Protein AF-A0A8T3T4M0-F1 (afdb_monomer)

Nearest PDB structures (foldseek):
  7asz-assembly1_B  TM=7.143E-01  e=6.005E-04  Zobellia galactanivorans
  7ocn-assembly1_B  TM=6.525E-01  e=9.189E-03  Acinetobacter baumannii ATCC 19606 = CIP 70.34 = JCM 6841
  7ocr-assembly1_B  TM=6.574E-01  e=1.433E-02  Acinetobacter baumannii ATCC 19606 = CIP 70.34 = JCM 6841
  7ocu-assembly1_B  TM=6.548E-01  e=5.095E-02  Acinetobacter baumannii ATCC 19606 = CIP 70.34 = JCM 6841
  7ocr-assembly1_A  TM=6.488E-01  e=5.429E-02  Acinetobacter baumannii ATCC 19606 = CIP 70.34 = JCM 6841

Sequence (185 aa):
MPETALPPIFVQLEGVVAERRPWRPGGRDGGWDLLPDLDDGLRRLAQVGEPLVLLVEPPETADQGWRGPEPLDDVRAALTHGGPELIFMGCPHTPDQTCDCRRPGAGLIEMALDRHHLSRGGWLICADQESVQAGRTAGLHTIRVGPLTQDHRAAVHRADYEARDLRDAANWILMQSLAPMGEPA

Foldseek 3Di:
DPPPAFAEEEEECDQAFWHWDDDDVPDPHTDTDGDPPVQLLQQLLVVRHPDYEYEEEDPLPDDPPQAWRPPCVVVCCVQVVPGDDYHYFTDSDHPVDDDLCDFLHQVSVVCCCVVVVGDQEEEYEEAADRSQNNCVVSNYQYEHEDDPVVYPCCPPDDGPYDAPHSNRVSVVSVVVSPPDPDDDD

Secondary structure (DSSP, 8-state):
----PPPPEEEESBTTTEEEPPP-TTSPSS-EEEPTTHHHHHHHHTTTSS-EEEEE---TT--TT--SSTTHHHHHHHHHSSS--EEEEE--S-TTS--SSSTT--HHHHHHHHHHTPPS--EEEESSHHHHHHHHHTT-EEEEES-GGG-TTTTT---SEEESSHHHHHHHHHHHHHS--PPP-

pLDDT: mean 82.07, std 15.09, range [30.17, 97.62]

Structure (mmCIF, N/CA/C/O backbo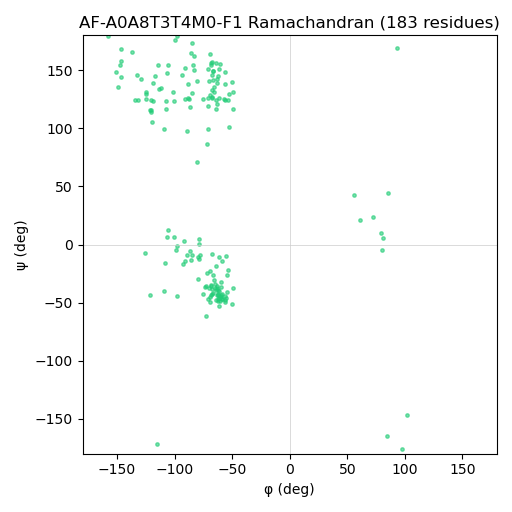ne):
data_AF-A0A8T3T4M0-F1
#
_entry.id   AF-A0A8T3T4M0-F1
#
loop_
_atom_site.group_PDB
_atom_site.id
_atom_site.type_symbol
_atom_site.label_atom_id
_atom_site.label_alt_id
_atom_site.label_comp_id
_atom_site.label_asym_id
_atom_site.label_entity_id
_atom_site.label_seq_id
_atom_site.pdbx_PDB_ins_code
_atom_site.Cartn_x
_atom_site.Cartn_y
_atom_site.Cartn_z
_atom_site.occupancy
_atom_site.B_iso_or_equiv
_atom_site.auth_seq_id
_atom_site.auth_comp_id
_atom_site.auth_asym_id
_atom_site.auth_atom_id
_atom_site.pdbx_PDB_model_num
ATOM 1 N N . MET A 1 1 ? -19.189 17.865 18.173 1.00 37.16 1 MET A N 1
ATOM 2 C CA . MET A 1 1 ? -18.432 16.600 18.244 1.00 37.16 1 MET A CA 1
ATOM 3 C C . MET A 1 1 ? -17.517 16.610 17.037 1.00 37.16 1 MET A C 1
ATOM 5 O O . MET A 1 1 ? -18.077 16.752 15.956 1.00 37.16 1 MET A O 1
ATOM 9 N N . PRO A 1 2 ? -16.179 16.599 17.159 1.00 44.34 2 PRO A N 1
ATOM 10 C CA . PRO A 1 2 ? -15.367 16.376 15.974 1.00 44.34 2 PRO A CA 1
ATOM 11 C C . PRO A 1 2 ? -15.695 14.966 15.478 1.00 44.34 2 PRO A C 1
ATOM 13 O O . PRO A 1 2 ? -15.623 13.998 16.236 1.00 44.34 2 PRO A O 1
ATOM 16 N N . GLU A 1 3 ? -16.173 14.893 14.243 1.00 49.44 3 GLU A N 1
ATOM 17 C CA . GLU A 1 3 ? -16.301 13.662 13.477 1.00 49.44 3 GLU A CA 1
ATOM 18 C C . GLU A 1 3 ? -14.949 12.950 13.579 1.00 49.44 3 GLU A C 1
ATOM 20 O O . GLU A 1 3 ? -13.909 13.540 13.281 1.00 49.44 3 GLU A O 1
ATOM 25 N N . THR A 1 4 ? -14.923 11.764 14.188 1.00 58.72 4 THR A N 1
ATOM 26 C CA . THR A 1 4 ? -13.661 11.053 14.400 1.00 58.72 4 THR A CA 1
ATOM 27 C C . THR A 1 4 ? -13.220 10.571 13.030 1.00 58.72 4 THR A C 1
ATOM 29 O O . THR A 1 4 ? -13.788 9.612 12.516 1.00 58.72 4 THR A O 1
ATOM 32 N N . ALA A 1 5 ? -12.295 11.304 12.407 1.00 70.00 5 ALA A N 1
ATOM 33 C CA . ALA A 1 5 ? -11.764 10.954 11.101 1.00 70.00 5 ALA A CA 1
ATOM 34 C C . ALA A 1 5 ? -11.262 9.508 11.149 1.00 70.00 5 ALA A C 1
ATOM 36 O O . ALA A 1 5 ? -10.545 9.124 12.080 1.00 70.00 5 ALA A O 1
ATOM 37 N N . LEU A 1 6 ? -11.696 8.703 10.182 1.00 81.00 6 LEU A N 1
ATOM 38 C CA . LEU A 1 6 ? -11.211 7.340 10.042 1.00 81.00 6 LEU A CA 1
ATOM 39 C C . LEU A 1 6 ? -9.693 7.368 9.783 1.00 81.00 6 LEU A C 1
ATOM 41 O O . LEU A 1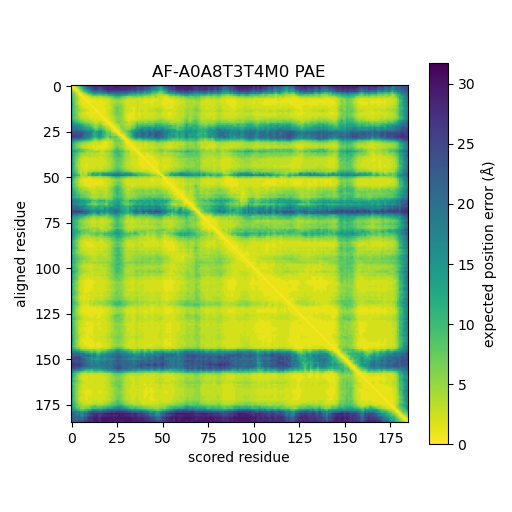 6 ? -9.181 8.341 9.232 1.00 81.00 6 LEU A O 1
ATOM 45 N N . PRO A 1 7 ? -8.945 6.334 10.195 1.00 88.94 7 PRO A N 1
ATOM 46 C CA . PRO A 1 7 ? -7.517 6.290 9.922 1.00 88.94 7 PRO A CA 1
ATOM 47 C C . PRO A 1 7 ? -7.251 6.135 8.413 1.00 88.94 7 PRO A C 1
ATOM 49 O O . PRO A 1 7 ? -7.999 5.416 7.738 1.00 88.94 7 PRO A O 1
ATOM 52 N N . PRO A 1 8 ? -6.169 6.733 7.878 1.00 94.88 8 PRO A N 1
ATOM 53 C CA . PRO A 1 8 ? -5.781 6.530 6.491 1.00 94.88 8 PRO A CA 1
ATOM 54 C C . PRO A 1 8 ? -5.335 5.085 6.252 1.00 94.88 8 PRO A C 1
ATOM 56 O O . PRO A 1 8 ? -4.764 4.423 7.129 1.00 94.88 8 PRO A O 1
ATOM 59 N N . ILE A 1 9 ? -5.557 4.611 5.029 1.00 96.50 9 ILE A N 1
ATOM 60 C CA . ILE A 1 9 ? -5.067 3.312 4.570 1.00 96.50 9 ILE A CA 1
ATOM 61 C C . ILE A 1 9 ? -4.179 3.539 3.354 1.00 96.50 9 ILE A C 1
ATOM 63 O O . ILE A 1 9 ? -4.627 3.967 2.291 1.00 96.50 9 ILE A O 1
ATOM 67 N N . PHE A 1 10 ? -2.908 3.212 3.520 1.00 97.44 10 PHE A N 1
ATOM 68 C CA . PHE A 1 10 ? -1.908 3.208 2.473 1.00 97.44 10 PHE A CA 1
ATOM 69 C C . PHE A 1 10 ? -1.888 1.848 1.782 1.00 97.44 10 PHE A C 1
ATOM 71 O O . PHE A 1 10 ? -1.954 0.803 2.429 1.00 97.44 10 PHE A O 1
ATOM 78 N N . VAL A 1 11 ? -1.772 1.852 0.460 1.00 95.69 11 VAL A N 1
ATOM 79 C CA . VAL A 1 11 ? -1.745 0.645 -0.363 1.00 95.69 11 VAL A CA 1
ATOM 80 C C . VAL A 1 11 ? -0.568 0.752 -1.323 1.00 95.69 11 VAL A C 1
ATOM 82 O O . VAL A 1 11 ? -0.440 1.730 -2.054 1.00 95.69 11 VAL A O 1
ATOM 85 N N . GLN A 1 12 ? 0.318 -0.237 -1.316 1.00 94.06 12 GLN A N 1
ATOM 86 C CA . GLN A 1 12 ? 1.380 -0.358 -2.314 1.00 94.06 12 GLN A CA 1
ATOM 87 C C . GLN A 1 12 ? 0.767 -0.647 -3.693 1.00 94.06 12 GLN A C 1
ATOM 89 O O . GLN A 1 12 ? -0.195 -1.397 -3.795 1.00 94.06 12 GLN A O 1
ATOM 94 N N . LEU A 1 13 ? 1.304 -0.080 -4.774 1.00 91.25 13 LEU A N 1
ATOM 95 C CA . LEU A 1 13 ? 0.846 -0.446 -6.117 1.00 91.25 13 LEU A CA 1
ATOM 96 C C . LEU A 1 13 ? 1.333 -1.842 -6.530 1.00 91.25 13 LEU A C 1
ATOM 98 O O . LEU A 1 13 ? 0.524 -2.730 -6.794 1.00 91.25 13 LEU A O 1
ATOM 102 N N . GLU A 1 14 ? 2.653 -2.016 -6.596 1.00 88.69 14 GLU A N 1
ATOM 103 C CA . GLU A 1 14 ? 3.288 -3.224 -7.129 1.00 88.69 14 GLU A CA 1
ATOM 104 C C . GLU A 1 14 ? 3.094 -4.414 -6.179 1.00 88.69 14 GLU A C 1
ATOM 106 O O . GLU A 1 14 ? 3.393 -4.304 -4.992 1.00 88.69 14 GLU A O 1
ATOM 111 N N . GLY A 1 15 ? 2.556 -5.527 -6.676 1.00 87.88 15 GLY A N 1
ATOM 112 C CA . GLY A 1 15 ? 2.315 -6.749 -5.897 1.00 87.88 15 GLY A CA 1
ATOM 113 C C . GLY A 1 15 ? 1.056 -6.748 -5.018 1.00 87.88 15 GLY A C 1
ATOM 114 O O . GLY A 1 15 ? 0.725 -7.776 -4.430 1.00 87.88 15 GLY A O 1
ATOM 115 N N . VAL A 1 16 ? 0.324 -5.629 -4.930 1.00 92.00 16 VAL A N 1
ATOM 116 C CA . VAL A 1 16 ? -0.956 -5.548 -4.187 1.00 92.00 16 VAL A CA 1
ATOM 117 C C . VAL A 1 16 ? -2.110 -5.131 -5.086 1.00 92.00 16 VAL A C 1
ATOM 119 O O . VAL A 1 16 ? -3.188 -5.714 -5.014 1.00 92.00 16 VAL A O 1
ATOM 122 N N . VAL A 1 17 ? -1.887 -4.135 -5.944 1.00 91.00 17 VAL A N 1
ATOM 123 C CA . VAL A 1 17 ? -2.903 -3.600 -6.858 1.00 91.00 17 VAL A CA 1
ATOM 124 C C . VAL A 1 17 ? -2.597 -3.981 -8.299 1.00 91.00 17 VAL A C 1
ATOM 126 O O . VAL A 1 17 ? -3.494 -4.337 -9.055 1.00 91.00 17 VAL A O 1
ATOM 129 N N . ALA A 1 18 ? -1.334 -3.940 -8.699 1.00 88.94 18 ALA A N 1
ATOM 130 C CA . ALA A 1 18 ? -0.934 -4.279 -10.051 1.00 88.94 18 ALA A CA 1
ATOM 131 C C . ALA A 1 18 ? 0.437 -4.942 -10.069 1.00 88.94 18 ALA A C 1
ATOM 133 O O . ALA A 1 18 ? 1.253 -4.743 -9.175 1.00 88.94 18 ALA A O 1
ATOM 134 N N . GLU A 1 19 ? 0.702 -5.680 -11.134 1.00 86.75 19 GLU A N 1
ATOM 135 C CA . GLU A 1 19 ? 2.033 -6.154 -11.481 1.00 86.75 19 GLU A CA 1
ATOM 136 C C . GLU A 1 19 ? 2.558 -5.365 -12.668 1.00 86.75 19 GLU A C 1
ATOM 138 O O . GLU A 1 19 ? 1.804 -4.940 -13.553 1.00 86.75 19 GLU A O 1
ATOM 143 N N . ARG A 1 20 ? 3.875 -5.169 -12.713 1.00 79.44 20 ARG A N 1
ATOM 144 C CA . ARG A 1 20 ? 4.490 -4.580 -13.899 1.00 79.44 20 ARG A CA 1
ATOM 145 C C . ARG A 1 20 ? 4.402 -5.564 -15.046 1.00 79.44 20 ARG A C 1
ATOM 147 O O . ARG A 1 20 ? 4.843 -6.710 -14.942 1.00 79.44 20 ARG A O 1
ATOM 154 N N . ARG A 1 21 ? 3.887 -5.094 -16.181 1.00 80.31 21 ARG A N 1
ATOM 155 C CA . ARG A 1 21 ? 3.857 -5.910 -17.387 1.00 80.31 21 ARG A CA 1
ATOM 156 C C . ARG A 1 21 ? 5.301 -6.193 -17.816 1.00 80.31 21 ARG A C 1
ATOM 158 O O . ARG A 1 21 ? 6.062 -5.243 -18.027 1.00 80.31 21 ARG A O 1
ATOM 165 N N . PRO A 1 22 ? 5.698 -7.466 -17.977 1.00 71.25 22 PRO A N 1
ATOM 166 C CA . PRO A 1 22 ? 7.049 -7.797 -18.394 1.00 71.25 22 PRO A CA 1
ATOM 167 C C . PRO A 1 22 ? 7.327 -7.237 -19.786 1.00 71.25 22 PRO A C 1
ATOM 169 O O . PRO A 1 22 ? 6.456 -7.234 -20.661 1.00 71.25 22 PRO A O 1
ATOM 172 N N . TRP A 1 23 ? 8.571 -6.818 -20.001 1.00 66.81 23 TRP A N 1
ATOM 173 C CA . TRP A 1 23 ? 9.017 -6.316 -21.293 1.00 66.81 23 TRP A CA 1
ATOM 174 C C . TRP A 1 23 ? 8.781 -7.351 -22.409 1.00 66.81 23 TRP A C 1
ATOM 176 O O . TRP A 1 23 ? 8.990 -8.561 -22.236 1.00 66.81 23 TRP A O 1
ATOM 186 N N . ARG A 1 24 ? 8.307 -6.877 -23.566 1.00 62.25 24 ARG A N 1
ATOM 187 C CA . ARG A 1 24 ? 8.041 -7.681 -24.767 1.00 62.25 24 ARG A CA 1
ATOM 188 C C . ARG A 1 24 ? 8.622 -6.939 -25.977 1.00 62.25 24 ARG A C 1
ATOM 190 O O . ARG A 1 24 ? 8.207 -5.805 -26.212 1.00 62.25 24 ARG A O 1
ATOM 197 N N . PRO A 1 25 ? 9.508 -7.558 -26.781 1.00 54.75 25 PRO A N 1
ATOM 198 C CA . PRO A 1 25 ? 10.008 -6.935 -28.004 1.00 54.75 25 PRO A CA 1
ATOM 199 C C . PRO A 1 25 ? 8.851 -6.485 -28.911 1.00 54.75 25 PRO A C 1
ATOM 201 O O . PRO A 1 25 ? 8.001 -7.298 -29.272 1.00 54.75 25 PRO A O 1
ATOM 204 N N . GLY A 1 26 ? 8.814 -5.200 -29.277 1.00 64.56 26 GLY A N 1
ATOM 205 C CA . GLY A 1 26 ? 7.777 -4.626 -30.148 1.00 64.56 26 GLY A CA 1
ATOM 206 C C . GLY A 1 26 ? 6.450 -4.265 -29.461 1.00 64.56 26 GLY A C 1
ATOM 207 O O . GLY A 1 26 ? 5.505 -3.887 -30.152 1.00 64.56 26 GLY A O 1
ATOM 208 N N . GLY A 1 27 ? 6.357 -4.379 -28.132 1.00 57.81 27 GLY A N 1
ATOM 209 C CA . GLY A 1 27 ? 5.231 -3.871 -27.342 1.00 57.81 27 GLY A CA 1
ATOM 210 C C . GLY A 1 27 ? 5.382 -2.392 -26.966 1.00 57.81 27 GLY A C 1
ATOM 211 O O . GLY A 1 27 ? 6.422 -1.782 -27.199 1.00 57.81 27 GLY A O 1
ATOM 212 N N . ARG A 1 28 ? 4.342 -1.805 -26.355 1.00 54.97 28 ARG A N 1
ATOM 213 C CA . ARG A 1 28 ? 4.542 -0.605 -25.5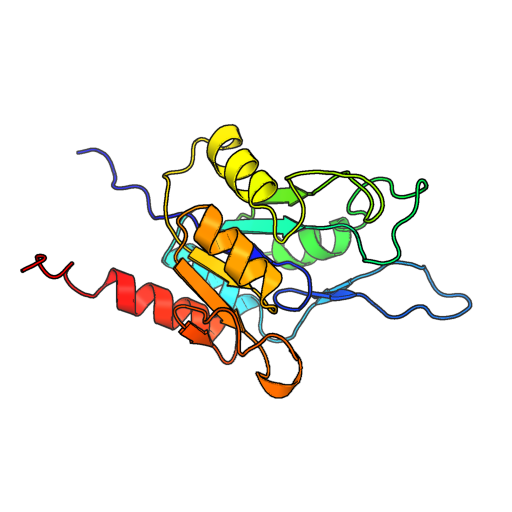27 1.00 54.97 28 ARG A CA 1
ATOM 214 C C . ARG A 1 28 ? 5.268 -1.043 -24.259 1.00 54.97 28 ARG A C 1
ATOM 216 O O . ARG A 1 28 ? 4.738 -1.869 -23.516 1.00 54.97 28 ARG A O 1
ATOM 223 N N . ASP A 1 29 ? 6.456 -0.504 -24.037 1.00 60.88 29 ASP A N 1
ATOM 224 C CA . ASP A 1 29 ? 7.225 -0.739 -22.819 1.00 60.88 29 ASP A CA 1
ATOM 225 C C . ASP A 1 29 ? 6.546 -0.044 -21.624 1.00 60.88 29 ASP A C 1
ATOM 227 O O . ASP A 1 29 ? 6.048 1.072 -21.762 1.00 60.88 29 ASP A O 1
ATOM 231 N N . GLY A 1 30 ? 6.525 -0.695 -20.453 1.00 63.22 30 GLY A N 1
ATOM 232 C CA . GLY A 1 30 ? 6.221 -0.025 -19.177 1.00 63.22 30 GLY A CA 1
ATOM 233 C C . GLY A 1 30 ? 4.742 0.127 -18.792 1.00 63.22 30 GLY A C 1
ATOM 234 O O . GLY A 1 30 ? 4.347 1.190 -18.325 1.00 63.22 30 GLY A O 1
ATOM 235 N N . GLY A 1 31 ? 3.927 -0.921 -18.954 1.00 74.81 31 GLY A N 1
ATOM 236 C CA . GLY A 1 31 ? 2.528 -0.942 -18.494 1.00 74.81 31 GLY A CA 1
ATOM 237 C C . GLY A 1 31 ? 2.304 -1.667 -17.160 1.00 74.81 31 GLY A C 1
ATOM 238 O O . GLY A 1 31 ? 3.212 -2.294 -16.612 1.00 74.81 31 GLY A O 1
ATOM 239 N N . TRP A 1 32 ? 1.058 -1.631 -16.688 1.00 82.75 32 TRP A N 1
ATOM 240 C CA . TRP A 1 32 ? 0.590 -2.327 -15.488 1.00 82.75 32 TRP A CA 1
ATOM 241 C C . TRP A 1 32 ? -0.508 -3.331 -15.843 1.00 82.75 32 TRP A C 1
ATOM 243 O O . TRP A 1 32 ? -1.395 -3.023 -16.641 1.00 82.75 32 TRP A O 1
ATOM 253 N N . ASP A 1 33 ? -0.459 -4.512 -15.236 1.00 85.88 33 ASP A N 1
ATOM 254 C CA . ASP A 1 33 ? -1.537 -5.495 -15.261 1.00 85.88 33 ASP A CA 1
ATOM 255 C C . ASP A 1 33 ? -2.184 -5.523 -13.873 1.00 85.88 33 ASP A C 1
ATOM 257 O O . ASP A 1 33 ? -1.523 -5.832 -12.882 1.00 85.88 33 ASP A O 1
ATOM 261 N N . LEU A 1 34 ? -3.464 -5.150 -13.782 1.00 87.19 34 LEU A N 1
ATOM 262 C CA . LEU A 1 34 ? -4.186 -5.182 -12.510 1.00 87.19 34 LEU A CA 1
ATOM 263 C C . LEU A 1 34 ? -4.285 -6.615 -11.987 1.00 87.19 34 LEU A C 1
ATOM 265 O O . LEU A 1 34 ? -4.565 -7.550 -12.743 1.00 87.19 34 LEU A O 1
ATOM 269 N N . LEU A 1 35 ? -4.097 -6.770 -10.680 1.00 87.94 35 LEU A N 1
ATOM 270 C CA . LEU A 1 35 ? -4.336 -8.039 -10.009 1.00 87.94 35 LEU A CA 1
ATOM 271 C C . LEU A 1 35 ? -5.844 -8.373 -9.988 1.00 87.94 35 LEU A C 1
ATOM 273 O O . LEU A 1 35 ? -6.686 -7.478 -10.097 1.00 87.94 35 LEU A O 1
ATOM 277 N N . PRO A 1 36 ? -6.222 -9.661 -9.899 1.00 83.00 36 PRO A N 1
ATOM 278 C CA . PRO A 1 36 ? -7.627 -10.052 -9.832 1.00 83.00 36 PRO A CA 1
ATOM 279 C C . PRO A 1 36 ? -8.287 -9.600 -8.519 1.00 83.00 36 PRO A C 1
ATOM 281 O O . PRO A 1 36 ? -7.625 -9.407 -7.503 1.00 83.00 36 PRO A O 1
ATOM 284 N N . ASP A 1 37 ? -9.617 -9.472 -8.543 1.00 76.25 37 ASP A N 1
ATOM 285 C CA . ASP A 1 37 ? -10.478 -9.275 -7.362 1.00 76.25 37 ASP A CA 1
ATOM 286 C C . ASP A 1 37 ? -10.223 -8.004 -6.514 1.00 76.25 37 ASP A C 1
ATOM 288 O O . ASP A 1 37 ? -10.671 -7.913 -5.367 1.00 76.25 37 ASP A O 1
ATOM 292 N N . LEU A 1 38 ? -9.583 -6.976 -7.085 1.00 86.75 38 LEU A N 1
ATOM 293 C CA . LEU A 1 38 ? -9.302 -5.695 -6.409 1.00 86.75 38 LEU A CA 1
ATOM 294 C C . LEU A 1 38 ? -10.558 -4.940 -5.988 1.00 86.75 38 LEU A C 1
ATOM 296 O O . LEU A 1 38 ? -10.603 -4.349 -4.912 1.00 86.75 38 LEU A O 1
ATOM 300 N N . ASP A 1 39 ? -11.572 -4.972 -6.845 1.00 84.56 39 ASP A N 1
ATOM 301 C CA . ASP A 1 39 ? -12.810 -4.212 -6.728 1.00 84.56 39 ASP A CA 1
ATOM 302 C C . ASP A 1 39 ? -13.477 -4.345 -5.357 1.00 84.56 39 ASP A C 1
ATOM 304 O O . ASP A 1 39 ? -13.830 -3.353 -4.721 1.00 84.56 39 ASP A O 1
ATOM 308 N N . ASP A 1 40 ? -13.672 -5.579 -4.892 1.00 86.94 40 ASP A N 1
ATOM 309 C CA . ASP A 1 40 ? -14.337 -5.815 -3.612 1.00 86.94 40 ASP A CA 1
ATOM 310 C C . ASP A 1 40 ? -13.434 -5.440 -2.431 1.00 86.94 40 ASP A C 1
ATOM 312 O O . ASP A 1 40 ? -13.919 -4.896 -1.443 1.00 86.94 40 ASP A O 1
ATOM 316 N N . GLY A 1 41 ? -12.122 -5.669 -2.548 1.00 90.00 41 GLY A N 1
ATOM 317 C CA . GLY A 1 41 ? -11.147 -5.251 -1.541 1.00 90.00 41 GLY A CA 1
ATOM 318 C C . GLY A 1 41 ? -11.124 -3.732 -1.367 1.00 90.00 41 GLY A C 1
ATOM 319 O O . GLY A 1 41 ? -11.337 -3.238 -0.264 1.00 90.00 41 GLY A O 1
ATOM 320 N N . LEU A 1 42 ? -10.954 -2.981 -2.456 1.00 89.69 42 LEU A N 1
ATOM 321 C CA . LEU A 1 42 ? -10.911 -1.516 -2.443 1.00 89.69 42 LEU A CA 1
ATOM 322 C C . LEU A 1 42 ? -12.220 -0.898 -1.945 1.00 89.69 42 LEU A C 1
ATOM 324 O O . LEU A 1 42 ? -12.185 0.009 -1.115 1.00 89.69 42 LEU A O 1
ATOM 328 N N . ARG A 1 43 ? -13.378 -1.414 -2.386 1.00 88.75 43 ARG A N 1
ATOM 329 C CA . ARG A 1 43 ? -14.682 -0.947 -1.882 1.00 88.75 43 ARG A CA 1
ATOM 330 C C . ARG A 1 43 ? -14.833 -1.179 -0.380 1.00 88.75 43 ARG A C 1
ATOM 332 O O . ARG A 1 43 ? -15.372 -0.316 0.302 1.00 88.75 43 ARG A O 1
ATOM 339 N N . ARG A 1 44 ? -14.363 -2.316 0.143 1.00 90.25 44 ARG A N 1
ATOM 340 C CA . ARG A 1 44 ? -14.377 -2.590 1.589 1.00 90.25 44 ARG A CA 1
ATOM 341 C C . ARG A 1 44 ? -13.425 -1.677 2.347 1.00 90.25 44 ARG A C 1
ATOM 343 O O . ARG A 1 44 ? -13.813 -1.162 3.385 1.00 90.25 44 ARG A O 1
ATOM 350 N N . LEU A 1 45 ? -12.216 -1.447 1.832 1.00 91.44 45 LEU A N 1
ATOM 351 C CA . LEU A 1 45 ? -11.249 -0.543 2.463 1.00 91.44 45 LEU A CA 1
ATOM 352 C C . LEU A 1 45 ? -11.811 0.874 2.601 1.00 91.44 45 LEU A C 1
ATOM 354 O O . LEU A 1 45 ? -11.711 1.460 3.673 1.00 91.44 45 LEU A O 1
ATOM 358 N N . ALA A 1 46 ? -12.487 1.371 1.565 1.00 88.31 46 ALA A N 1
ATOM 359 C CA . ALA A 1 46 ? -13.131 2.683 1.590 1.00 88.31 46 ALA A CA 1
ATOM 360 C C . ALA A 1 46 ? -14.275 2.800 2.615 1.00 88.31 46 ALA A C 1
ATOM 362 O O . ALA A 1 46 ? -14.667 3.898 2.980 1.00 88.31 46 ALA A O 1
ATOM 363 N N . GLN A 1 47 ? -14.830 1.683 3.094 1.00 86.00 47 GLN A N 1
ATOM 364 C CA . GLN A 1 47 ? -15.863 1.692 4.136 1.00 86.00 47 GLN A CA 1
ATOM 365 C C . GLN A 1 47 ? -15.286 1.720 5.557 1.00 86.00 47 GLN A C 1
ATOM 367 O O . GLN A 1 47 ? -16.038 1.927 6.508 1.00 86.00 47 GLN A O 1
ATOM 372 N N . VAL A 1 48 ? -13.986 1.454 5.722 1.00 85.25 48 VAL A N 1
ATOM 373 C CA . VAL A 1 48 ? -13.367 1.199 7.039 1.00 85.25 48 VAL A CA 1
ATOM 374 C C . VAL A 1 48 ? -12.167 2.092 7.338 1.00 85.25 48 VAL A C 1
ATOM 376 O O . VAL A 1 48 ? -11.669 2.093 8.462 1.00 85.25 48 VAL A O 1
ATOM 379 N N . GLY A 1 49 ? -11.722 2.870 6.356 1.00 77.31 49 GLY A N 1
ATOM 380 C CA . GLY A 1 49 ? -10.678 3.873 6.484 1.00 77.31 49 GLY A CA 1
ATOM 381 C C . GLY A 1 49 ? -10.908 4.987 5.478 1.00 77.31 49 GLY A C 1
ATOM 382 O O . GLY A 1 49 ? -11.398 4.721 4.384 1.00 77.31 49 GLY A O 1
ATOM 383 N N . GLU A 1 50 ? -10.526 6.213 5.822 1.00 79.44 50 GLU A N 1
ATOM 384 C CA . GLU A 1 50 ? -10.441 7.300 4.852 1.00 79.44 50 GLU A CA 1
ATOM 385 C C . GLU A 1 50 ? -9.333 8.290 5.232 1.00 79.44 50 GLU A C 1
ATOM 387 O O . GLU A 1 50 ? -9.246 8.695 6.389 1.00 79.44 50 GLU A O 1
ATOM 392 N N . PRO A 1 51 ? -8.505 8.724 4.263 1.00 87.75 51 PRO A N 1
ATOM 393 C CA . PRO A 1 51 ? -8.534 8.361 2.842 1.00 87.75 51 PRO A CA 1
ATOM 394 C C . PRO A 1 51 ? -7.758 7.076 2.507 1.00 87.75 51 PRO A C 1
ATOM 396 O O . PRO A 1 51 ? -6.901 6.615 3.266 1.00 87.75 51 PRO A O 1
ATOM 399 N N . LEU A 1 52 ? -8.016 6.550 1.304 1.00 93.25 52 LEU A N 1
ATOM 400 C CA . LEU A 1 52 ? -7.183 5.538 0.657 1.00 93.25 52 LEU A CA 1
ATOM 401 C C . LEU A 1 52 ? -6.054 6.202 -0.144 1.00 93.25 52 LEU A C 1
ATOM 403 O O . LEU A 1 52 ? -6.301 7.029 -1.027 1.00 93.25 52 LEU A O 1
ATOM 407 N N . VAL A 1 53 ? -4.811 5.820 0.142 1.00 95.00 53 VAL A N 1
ATOM 408 C CA . VAL A 1 53 ? -3.610 6.393 -0.476 1.00 95.00 53 VAL A CA 1
ATOM 409 C C . VAL A 1 53 ? -2.820 5.307 -1.199 1.00 95.00 53 VAL A C 1
ATOM 411 O O . VAL A 1 53 ? -2.255 4.413 -0.576 1.00 95.00 53 VAL A O 1
ATOM 414 N N . LEU A 1 54 ? -2.733 5.399 -2.522 1.00 94.19 54 LEU A N 1
ATOM 415 C CA . LEU A 1 54 ? -1.922 4.513 -3.345 1.00 94.19 54 LEU A CA 1
ATOM 416 C C . LEU A 1 54 ? -0.484 5.039 -3.443 1.00 94.19 54 LEU A C 1
ATOM 418 O O . LEU A 1 54 ? -0.239 6.132 -3.965 1.00 94.19 54 LEU A O 1
ATOM 422 N N . LEU A 1 55 ? 0.463 4.242 -2.955 1.00 94.19 55 LEU A N 1
ATOM 423 C CA . LEU A 1 55 ? 1.894 4.519 -2.987 1.00 94.19 55 LEU A CA 1
ATOM 424 C C . LEU A 1 55 ? 2.510 3.941 -4.259 1.00 94.19 55 LEU A C 1
ATOM 426 O O . LEU A 1 55 ? 2.389 2.745 -4.541 1.00 94.19 55 LEU A O 1
ATOM 430 N N . VAL A 1 56 ? 3.197 4.795 -5.012 1.00 90.38 56 VAL A N 1
ATOM 431 C CA . VAL A 1 56 ? 3.817 4.429 -6.281 1.00 90.38 56 VAL A CA 1
ATOM 432 C C . VAL A 1 56 ? 5.298 4.754 -6.265 1.00 90.38 56 VAL A C 1
ATOM 434 O O . VAL A 1 56 ? 5.719 5.889 -6.045 1.00 90.38 56 VAL A O 1
ATOM 437 N N . GLU A 1 57 ? 6.096 3.738 -6.550 1.00 87.00 57 GLU A N 1
ATOM 438 C CA . GLU A 1 57 ? 7.545 3.835 -6.618 1.00 87.00 57 GLU A CA 1
ATOM 439 C C . GLU A 1 57 ? 8.054 3.601 -8.041 1.00 87.00 57 GLU A C 1
ATOM 441 O O . GLU A 1 57 ? 7.380 2.949 -8.853 1.00 87.00 57 GLU A O 1
ATOM 446 N N . PRO A 1 58 ? 9.237 4.144 -8.375 1.00 81.94 58 PRO A N 1
ATOM 447 C CA . PRO A 1 58 ? 9.925 3.771 -9.603 1.00 81.94 58 PRO A CA 1
ATOM 448 C C . PRO A 1 58 ? 10.162 2.250 -9.659 1.00 81.94 58 PRO A C 1
ATOM 450 O O . PRO A 1 58 ? 10.384 1.628 -8.620 1.00 81.94 58 PRO A O 1
ATOM 453 N N . PRO A 1 59 ? 10.174 1.638 -10.855 1.00 79.31 59 PRO A N 1
ATOM 454 C CA . PRO A 1 59 ? 10.701 0.286 -10.996 1.00 79.31 59 PRO A CA 1
ATOM 455 C C . PRO A 1 59 ? 12.176 0.244 -10.592 1.00 79.31 59 PRO A C 1
ATOM 457 O O . PRO A 1 59 ? 12.900 1.221 -10.781 1.00 79.31 59 PRO A O 1
ATOM 460 N N . GLU A 1 60 ? 12.654 -0.931 -10.183 1.00 79.75 60 GLU A N 1
ATOM 461 C CA . GLU A 1 60 ? 14.090 -1.199 -9.993 1.00 79.75 60 GLU A CA 1
ATOM 462 C C . GLU A 1 60 ? 14.935 -0.885 -11.236 1.00 79.75 60 GLU A C 1
ATOM 464 O O . GLU A 1 60 ? 16.117 -0.580 -11.137 1.00 79.75 60 GLU A O 1
ATOM 469 N N . THR A 1 61 ? 14.329 -0.947 -12.421 1.00 78.69 61 THR A N 1
ATOM 470 C CA . THR A 1 61 ? 14.992 -0.684 -13.702 1.00 78.69 61 THR A CA 1
ATOM 471 C C . THR A 1 61 ? 14.896 0.773 -14.158 1.00 78.69 61 THR A C 1
ATOM 473 O O . THR A 1 61 ? 15.287 1.066 -15.286 1.00 78.69 61 THR A O 1
ATOM 476 N N . ALA A 1 62 ? 14.309 1.677 -13.367 1.00 79.50 62 ALA A N 1
ATOM 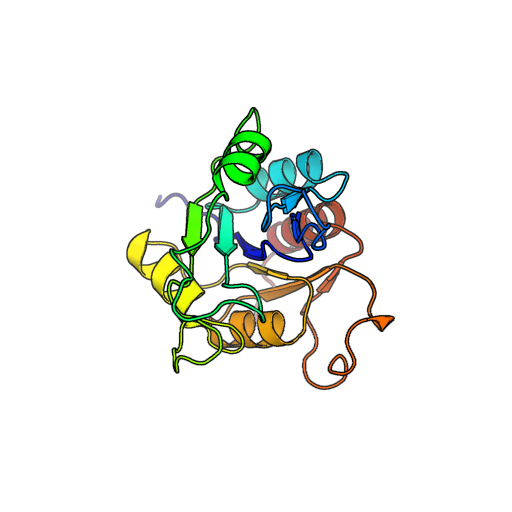477 C CA . ALA A 1 62 ? 14.221 3.085 -13.747 1.00 79.50 62 ALA A CA 1
ATOM 478 C C . ALA A 1 62 ? 15.609 3.730 -13.802 1.00 79.50 62 ALA A C 1
ATOM 480 O O . ALA A 1 62 ? 16.414 3.587 -12.887 1.00 79.50 62 ALA A O 1
A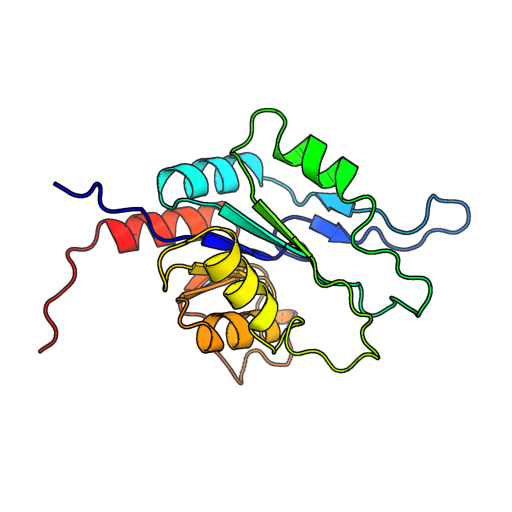TOM 481 N N . ASP A 1 63 ? 15.847 4.502 -14.855 1.00 79.19 63 ASP A N 1
ATOM 482 C CA . ASP A 1 63 ? 17.072 5.263 -15.067 1.00 79.19 63 ASP A CA 1
ATOM 483 C C . ASP A 1 63 ? 16.785 6.774 -15.062 1.00 79.19 63 ASP A C 1
ATOM 485 O O . ASP A 1 63 ? 15.673 7.220 -14.777 1.00 79.19 63 ASP A O 1
ATOM 489 N N . GLN A 1 64 ? 17.781 7.593 -15.407 1.00 72.38 64 GLN A N 1
ATOM 490 C CA . GLN A 1 64 ? 17.647 9.058 -15.481 1.00 72.38 64 GLN A CA 1
ATOM 491 C C . GLN A 1 64 ? 16.567 9.538 -16.478 1.00 72.38 64 GLN A C 1
ATOM 493 O O . GLN A 1 64 ? 16.180 10.712 -16.480 1.00 72.38 64 GLN A O 1
ATOM 498 N N . GLY A 1 65 ? 16.084 8.649 -17.348 1.00 67.06 65 GLY A N 1
ATOM 499 C CA . GLY A 1 65 ? 14.961 8.866 -18.247 1.00 67.06 65 GLY A CA 1
ATOM 500 C C . GLY A 1 65 ? 13.592 8.721 -17.580 1.00 67.06 65 GLY A C 1
ATOM 501 O O . GLY A 1 65 ? 12.609 9.137 -18.189 1.00 67.06 65 GLY A O 1
ATOM 502 N N . TRP A 1 66 ? 13.501 8.208 -16.348 1.00 68.44 66 TRP A N 1
ATOM 503 C CA . TRP A 1 66 ? 12.253 8.110 -15.587 1.00 68.44 66 TRP A CA 1
ATOM 504 C C . TRP A 1 66 ? 11.596 9.489 -15.448 1.00 68.44 66 TRP A C 1
ATOM 506 O O . TRP A 1 66 ? 12.209 10.459 -14.998 1.00 68.44 66 TRP A O 1
ATOM 516 N N . ARG A 1 67 ? 10.339 9.599 -15.886 1.00 62.75 67 ARG A N 1
ATOM 517 C CA . ARG A 1 67 ? 9.562 10.855 -15.880 1.00 62.75 67 ARG A CA 1
ATOM 518 C C . ARG A 1 67 ? 8.498 10.889 -14.785 1.00 62.75 67 ARG A C 1
ATOM 520 O O . ARG A 1 67 ? 7.654 11.777 -14.781 1.00 62.75 67 ARG A O 1
ATOM 527 N N . GLY A 1 68 ? 8.566 9.959 -13.839 1.00 62.03 68 GLY A N 1
ATOM 528 C CA . GLY A 1 68 ? 7.509 9.733 -12.867 1.00 62.03 68 GLY A CA 1
ATOM 529 C C . GLY A 1 68 ? 6.602 8.580 -13.290 1.00 62.03 68 GLY A C 1
ATOM 530 O O . GLY A 1 68 ? 6.886 7.884 -14.267 1.00 62.03 68 GLY A O 1
ATOM 531 N N . PRO A 1 69 ? 5.543 8.325 -12.517 1.00 58.28 69 PRO A N 1
ATOM 532 C CA . PRO A 1 69 ? 4.795 7.087 -12.603 1.00 58.28 69 PRO A CA 1
ATOM 533 C C . PRO A 1 69 ? 3.798 7.110 -13.772 1.00 58.28 69 PRO A C 1
ATOM 535 O O . PRO A 1 69 ? 2.589 7.184 -13.575 1.00 58.28 69 PRO A O 1
ATOM 538 N N . GLU A 1 70 ? 4.300 7.047 -15.003 1.00 59.84 70 GLU A N 1
ATOM 539 C CA . GLU A 1 70 ? 3.471 7.014 -16.206 1.00 59.84 70 GLU A CA 1
ATOM 540 C C . GLU A 1 70 ? 3.620 5.728 -17.039 1.00 59.84 70 GLU 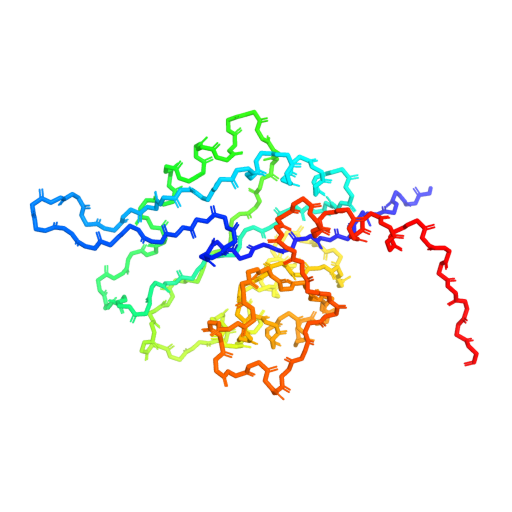A C 1
ATOM 542 O O . GLU A 1 70 ? 4.723 5.187 -17.139 1.00 59.84 70 GLU A O 1
ATOM 547 N N . PRO A 1 71 ? 2.509 5.269 -17.656 1.00 60.78 71 PRO A N 1
ATOM 548 C CA . PRO A 1 71 ? 1.152 5.774 -17.456 1.00 60.78 71 PRO A CA 1
ATOM 549 C C . PRO A 1 71 ? 0.492 5.001 -16.305 1.00 60.78 71 PRO A C 1
ATOM 551 O O . PRO A 1 71 ? -0.072 3.926 -16.498 1.00 60.78 71 PRO A O 1
ATOM 554 N N . LEU A 1 72 ? 0.506 5.565 -15.090 1.00 71.00 72 LEU A N 1
ATOM 555 C CA . LEU A 1 72 ? -0.504 5.223 -14.088 1.00 71.00 72 LEU A CA 1
ATOM 556 C C . LEU A 1 72 ? -1.908 5.582 -14.566 1.00 71.00 72 LEU A C 1
ATOM 558 O O . LEU A 1 72 ? -2.853 5.197 -13.900 1.00 71.00 72 LEU A O 1
ATOM 562 N N . ASP A 1 73 ? -2.069 6.322 -15.662 1.00 75.00 73 ASP A N 1
ATOM 563 C CA . ASP A 1 73 ? -3.373 6.729 -16.180 1.00 75.00 73 ASP A CA 1
ATOM 564 C C . ASP A 1 73 ? -4.299 5.540 -16.417 1.00 75.00 73 ASP A C 1
ATOM 566 O O . ASP A 1 73 ? -5.460 5.600 -16.025 1.00 75.00 73 ASP A O 1
ATOM 570 N N . ASP A 1 74 ? -3.780 4.432 -16.952 1.00 74.38 74 ASP A N 1
ATOM 571 C CA . ASP A 1 74 ? -4.569 3.214 -17.152 1.00 74.38 74 ASP A CA 1
ATOM 572 C C . ASP A 1 74 ? -4.986 2.597 -15.807 1.00 74.38 74 ASP A C 1
ATOM 574 O O . ASP A 1 74 ? -6.141 2.215 -15.624 1.00 74.38 74 ASP A O 1
ATOM 578 N N . VAL A 1 75 ? -4.073 2.571 -14.827 1.00 81.81 75 VAL A N 1
ATOM 579 C CA . VAL A 1 75 ? -4.355 2.111 -13.455 1.00 81.81 75 VAL A CA 1
ATOM 580 C C . VAL A 1 75 ? -5.380 3.027 -12.790 1.00 81.81 75 VAL A C 1
ATOM 582 O O . VAL A 1 75 ? -6.373 2.566 -12.244 1.00 81.81 75 VAL A O 1
ATOM 585 N N . ARG A 1 76 ? -5.188 4.342 -12.868 1.00 84.31 76 ARG A N 1
ATOM 586 C CA . ARG A 1 76 ? -6.076 5.353 -12.302 1.00 84.31 76 ARG A CA 1
ATOM 587 C C . ARG A 1 76 ? -7.459 5.240 -12.918 1.00 84.31 76 ARG A C 1
ATOM 589 O O . ARG A 1 76 ? -8.433 5.205 -12.174 1.00 84.31 76 ARG A O 1
ATOM 596 N N . ALA A 1 77 ? -7.558 5.155 -14.240 1.00 81.38 77 ALA A N 1
ATOM 597 C CA . ALA A 1 77 ? -8.830 5.019 -14.932 1.00 81.38 77 ALA A CA 1
ATOM 598 C C . ALA A 1 77 ? -9.538 3.727 -14.512 1.00 81.38 77 ALA A C 1
ATOM 600 O O . ALA A 1 77 ? -10.716 3.766 -14.168 1.00 81.38 77 ALA A O 1
ATOM 601 N N . ALA A 1 78 ? -8.815 2.607 -14.462 1.00 81.06 78 ALA A N 1
ATOM 602 C CA . ALA A 1 78 ? -9.390 1.323 -14.090 1.00 81.06 78 ALA A CA 1
ATOM 603 C C . ALA A 1 78 ? -9.838 1.265 -12.618 1.00 81.06 78 ALA A C 1
ATOM 605 O O . ALA A 1 78 ? -10.899 0.722 -12.335 1.00 81.06 78 ALA A O 1
ATOM 606 N N . LEU A 1 79 ? -9.084 1.866 -11.690 1.00 83.06 79 LEU A N 1
ATOM 607 C CA . LEU A 1 79 ? -9.420 1.861 -10.260 1.00 83.06 79 LEU A CA 1
ATOM 608 C C . LEU A 1 79 ? -10.495 2.883 -9.874 1.00 83.06 79 LEU A C 1
ATOM 610 O O . LEU A 1 79 ? -11.233 2.660 -8.921 1.00 83.06 79 LEU A O 1
ATOM 614 N N . THR A 1 80 ? -10.584 4.011 -10.583 1.00 79.44 80 THR A N 1
ATOM 615 C CA . THR A 1 80 ? -11.555 5.075 -10.260 1.00 79.44 80 THR A CA 1
ATOM 616 C C . THR A 1 80 ? -12.885 4.916 -10.997 1.00 79.44 80 THR A C 1
ATOM 618 O O . THR A 1 80 ? -13.877 5.530 -10.605 1.00 79.44 80 THR A O 1
ATOM 621 N N . HIS A 1 81 ? -12.964 4.070 -12.031 1.00 78.38 81 HIS A N 1
ATOM 622 C CA . HIS A 1 81 ? -14.217 3.811 -12.740 1.00 78.38 81 HIS A CA 1
ATOM 623 C C . HIS A 1 81 ? -15.189 2.972 -11.890 1.00 78.38 81 HIS A C 1
ATOM 625 O O . HIS A 1 81 ? -15.238 1.749 -11.985 1.00 78.38 81 HIS A O 1
ATOM 631 N N . GLY A 1 82 ? -15.978 3.641 -11.043 1.00 72.25 82 GLY A N 1
ATOM 632 C CA . GLY A 1 82 ? -16.917 2.990 -10.116 1.00 72.25 82 GLY A CA 1
ATOM 633 C C . GLY A 1 82 ? -16.263 2.429 -8.845 1.00 72.25 82 GLY A C 1
ATOM 634 O O . GLY A 1 82 ? -16.915 1.701 -8.091 1.00 72.25 82 GLY A O 1
ATOM 635 N N . GLY A 1 83 ? -14.989 2.755 -8.617 1.00 78.94 83 GLY A N 1
ATOM 636 C CA . GLY A 1 83 ? -14.254 2.479 -7.385 1.00 78.94 83 GLY A CA 1
ATOM 637 C C . GLY A 1 83 ? -14.216 3.685 -6.437 1.00 78.94 83 GLY A C 1
ATOM 638 O O . GLY A 1 83 ? -14.794 4.731 -6.743 1.00 78.94 83 GLY A O 1
ATOM 639 N N . PRO A 1 84 ? -13.576 3.541 -5.266 1.00 83.50 84 PRO A N 1
ATOM 640 C CA . PRO A 1 84 ? -13.441 4.630 -4.304 1.00 83.50 84 PRO A CA 1
ATOM 641 C C . PRO A 1 84 ? -12.506 5.737 -4.806 1.00 83.50 84 PRO A C 1
ATOM 643 O O . PRO A 1 84 ? -11.706 5.537 -5.724 1.00 83.50 84 PRO A O 1
ATOM 646 N N . GLU A 1 85 ? -12.578 6.907 -4.172 1.00 84.94 85 GLU A N 1
ATOM 647 C CA . GLU A 1 85 ? -11.590 7.960 -4.392 1.00 84.94 85 GLU A CA 1
ATOM 648 C C . GLU A 1 85 ? -10.225 7.520 -3.839 1.00 84.94 85 GLU A C 1
ATOM 650 O O . GLU A 1 85 ? -10.120 7.000 -2.728 1.00 84.94 85 GLU A O 1
ATOM 655 N N . LEU A 1 86 ? -9.173 7.706 -4.640 1.00 88.75 86 LEU A N 1
ATOM 656 C CA . LEU A 1 86 ? -7.805 7.312 -4.309 1.00 88.75 86 LEU A CA 1
ATOM 657 C C . LEU A 1 86 ? -6.872 8.517 -4.430 1.00 88.75 86 LEU A C 1
ATOM 659 O O . LEU A 1 86 ? -6.805 9.168 -5.479 1.00 88.75 86 LEU A O 1
ATOM 663 N N . ILE A 1 87 ? -6.082 8.760 -3.388 1.00 91.94 87 ILE A N 1
ATOM 664 C CA . ILE A 1 87 ? -4.953 9.691 -3.434 1.00 91.94 87 ILE A CA 1
ATOM 665 C C . ILE A 1 87 ? -3.748 8.937 -3.992 1.00 91.94 87 ILE A C 1
ATOM 667 O O . ILE A 1 87 ? -3.414 7.864 -3.508 1.00 91.94 87 ILE A O 1
ATOM 671 N N . PHE A 1 88 ? -3.065 9.492 -4.990 1.00 91.06 88 PHE A N 1
ATOM 672 C CA . PHE A 1 88 ? -1.874 8.867 -5.569 1.00 91.06 88 PHE A CA 1
ATOM 673 C C . PHE A 1 88 ? -0.633 9.634 -5.143 1.00 91.06 88 PHE A C 1
ATOM 675 O O . PHE A 1 88 ? -0.514 10.828 -5.421 1.00 91.06 88 PHE A O 1
ATOM 682 N N . MET A 1 89 ? 0.307 8.926 -4.528 1.00 92.06 89 MET A N 1
ATOM 683 C CA . MET A 1 89 ? 1.565 9.481 -4.049 1.00 92.06 89 MET A CA 1
ATOM 684 C C . MET A 1 89 ? 2.709 8.756 -4.740 1.00 92.06 89 MET A C 1
ATOM 686 O O . MET A 1 89 ? 2.865 7.550 -4.583 1.00 92.06 89 MET A O 1
ATOM 690 N N . GLY A 1 90 ? 3.484 9.488 -5.539 1.00 90.50 90 GLY A N 1
ATOM 691 C CA . GLY A 1 90 ? 4.568 8.935 -6.347 1.00 90.50 90 GLY A CA 1
ATOM 692 C C . GLY A 1 90 ? 5.941 9.421 -5.898 1.00 90.50 90 GLY A C 1
ATOM 693 O O . GLY A 1 90 ? 6.134 10.626 -5.732 1.00 90.50 90 GLY A O 1
ATOM 694 N N . CYS A 1 91 ? 6.909 8.514 -5.764 1.00 88.81 91 CYS A N 1
ATOM 695 C CA . CYS A 1 91 ? 8.314 8.899 -5.653 1.00 88.81 91 CYS A CA 1
ATOM 696 C C . CYS A 1 91 ? 8.850 9.326 -7.038 1.00 88.81 91 CYS A C 1
ATOM 698 O O . CYS A 1 91 ? 8.757 8.545 -7.991 1.00 88.81 91 CYS A O 1
ATOM 700 N N . PRO A 1 92 ? 9.422 10.538 -7.181 1.00 84.75 92 PRO A N 1
ATOM 701 C CA . PRO A 1 92 ? 9.960 11.004 -8.459 1.00 84.75 92 PRO A CA 1
ATOM 702 C C . PRO A 1 92 ? 11.400 10.533 -8.721 1.00 84.75 92 PRO A C 1
ATOM 704 O O . PRO A 1 92 ? 11.918 10.757 -9.812 1.00 84.75 92 PRO A O 1
ATOM 707 N N . HIS A 1 93 ? 12.058 9.931 -7.729 1.00 88.00 93 HIS A N 1
ATOM 708 C CA . HIS A 1 93 ? 13.469 9.557 -7.793 1.00 88.00 93 HIS A CA 1
ATOM 709 C C . HIS A 1 93 ? 13.667 8.204 -8.474 1.00 88.00 93 HIS A C 1
ATOM 711 O O . HIS A 1 93 ? 12.775 7.362 -8.448 1.00 88.00 93 HIS A O 1
ATOM 717 N N . THR A 1 94 ? 14.838 7.984 -9.059 1.00 86.81 94 THR A N 1
ATOM 718 C CA . THR A 1 94 ? 15.279 6.682 -9.568 1.00 86.81 94 THR A CA 1
ATOM 719 C C . THR A 1 94 ? 15.878 5.832 -8.435 1.00 86.81 94 THR A C 1
ATOM 721 O O . THR A 1 94 ? 16.249 6.378 -7.395 1.00 86.81 94 THR A O 1
ATOM 724 N N . PRO A 1 95 ? 16.010 4.504 -8.615 1.00 86.00 95 PRO A N 1
ATOM 725 C CA . PRO A 1 95 ? 16.737 3.624 -7.694 1.00 86.00 95 PRO A CA 1
ATOM 726 C C . PRO A 1 95 ? 18.135 4.105 -7.292 1.00 86.00 95 PRO A C 1
ATOM 728 O O . PRO A 1 95 ? 18.518 3.955 -6.136 1.00 86.00 95 PRO A O 1
ATOM 731 N N . ASP A 1 96 ? 18.874 4.713 -8.222 1.00 87.38 96 ASP A N 1
ATOM 732 C CA . ASP A 1 96 ? 20.249 5.173 -7.984 1.00 87.38 96 ASP A CA 1
ATOM 733 C C . ASP A 1 96 ? 20.327 6.495 -7.201 1.00 87.38 96 ASP A C 1
ATOM 735 O O . ASP A 1 96 ? 21.405 6.911 -6.771 1.00 87.38 96 ASP A O 1
ATOM 739 N N . GLN A 1 97 ? 19.204 7.198 -7.041 1.00 89.38 97 GLN A N 1
ATOM 740 C CA . GLN A 1 97 ? 19.150 8.452 -6.301 1.00 89.38 97 GLN A CA 1
ATOM 741 C C . GLN A 1 97 ? 18.892 8.192 -4.817 1.00 89.38 97 GLN A C 1
ATOM 743 O O . GLN A 1 97 ? 17.885 7.598 -4.434 1.00 89.38 97 GLN A O 1
ATOM 748 N N . THR A 1 98 ? 19.754 8.737 -3.959 1.00 90.81 98 THR A N 1
ATOM 749 C CA . THR A 1 98 ? 19.504 8.764 -2.515 1.00 90.81 98 THR A CA 1
ATOM 750 C C . THR A 1 98 ? 18.266 9.610 -2.216 1.00 90.81 98 THR A C 1
ATOM 752 O O . THR A 1 98 ? 18.262 10.817 -2.462 1.00 90.81 98 THR A O 1
ATOM 755 N N . CYS A 1 99 ? 17.222 8.993 -1.665 1.00 92.12 99 CYS A N 1
ATOM 756 C CA . CYS A 1 99 ? 16.031 9.683 -1.181 1.00 92.12 99 CYS A CA 1
ATOM 757 C C . CYS A 1 99 ? 15.423 8.953 0.022 1.00 92.12 99 CYS A C 1
ATOM 759 O O . CYS A 1 99 ? 15.548 7.737 0.136 1.00 92.12 99 CYS A O 1
ATOM 761 N N . ASP A 1 100 ? 14.701 9.685 0.871 1.00 93.19 100 ASP A N 1
ATOM 762 C CA . ASP A 1 100 ? 13.960 9.097 2.001 1.00 93.19 100 ASP A CA 1
ATOM 763 C C . ASP A 1 100 ? 12.555 8.622 1.600 1.00 93.19 100 ASP A C 1
ATOM 765 O O . ASP A 1 100 ? 11.823 8.055 2.408 1.00 93.19 100 ASP A O 1
ATOM 769 N N . CYS A 1 101 ? 12.146 8.899 0.358 1.00 91.44 101 CYS A N 1
ATOM 770 C CA . CYS A 1 101 ? 10.797 8.630 -0.133 1.00 91.44 101 CYS A CA 1
ATOM 771 C C . CYS A 1 101 ? 10.563 7.147 -0.408 1.00 91.44 101 CYS A C 1
ATOM 773 O O . CYS A 1 101 ? 9.478 6.644 -0.135 1.00 91.44 101 CYS A O 1
ATOM 775 N N . ARG A 1 102 ? 11.554 6.490 -1.013 1.00 89.62 102 ARG A N 1
ATOM 776 C CA . ARG A 1 102 ? 11.450 5.106 -1.455 1.00 89.62 102 ARG A CA 1
ATOM 777 C C . ARG A 1 102 ? 11.662 4.171 -0.276 1.00 89.62 102 ARG A C 1
ATOM 779 O O . ARG A 1 102 ? 12.565 4.392 0.534 1.00 89.62 102 ARG A O 1
ATOM 786 N N . ARG A 1 103 ? 10.881 3.097 -0.231 1.00 90.31 103 ARG A N 1
ATOM 787 C CA . ARG A 1 103 ? 11.090 1.981 0.689 1.00 90.31 103 ARG A CA 1
ATOM 788 C C . ARG A 1 103 ? 12.548 1.493 0.638 1.00 90.31 103 ARG A C 1
ATOM 790 O O . ARG A 1 103 ? 13.139 1.469 -0.442 1.00 90.31 103 ARG A O 1
ATOM 797 N N . PRO A 1 104 ? 13.150 1.156 1.795 1.00 91.50 104 PRO A N 1
ATOM 798 C CA . PRO A 1 104 ? 12.543 1.060 3.132 1.00 91.50 104 PRO A CA 1
ATOM 799 C C . PRO A 1 104 ? 12.324 2.406 3.860 1.00 91.50 104 PRO A C 1
ATOM 801 O O . PRO A 1 104 ? 11.910 2.408 5.020 1.00 91.50 104 PRO A O 1
ATOM 804 N N . GLY A 1 105 ? 12.596 3.548 3.220 1.00 93.00 105 GLY A N 1
ATOM 805 C CA . GLY A 1 105 ? 12.267 4.875 3.741 1.00 93.00 105 GLY A CA 1
ATOM 806 C C . GLY A 1 105 ? 10.757 5.136 3.815 1.00 93.00 105 GLY A C 1
ATOM 807 O O . GLY A 1 105 ? 9.974 4.614 3.025 1.00 93.00 105 GLY A O 1
ATOM 808 N N . ALA A 1 106 ? 10.349 5.956 4.786 1.00 96.06 106 ALA A N 1
ATOM 809 C CA . ALA A 1 106 ? 8.948 6.296 5.061 1.00 96.06 106 ALA A CA 1
ATOM 810 C C . ALA A 1 106 ? 8.498 7.634 4.445 1.00 96.06 106 ALA A C 1
ATOM 812 O O . ALA A 1 106 ? 7.342 8.028 4.589 1.00 96.06 106 ALA A O 1
ATOM 813 N N . GLY A 1 107 ? 9.387 8.355 3.758 1.00 96.31 107 GLY A N 1
ATOM 814 C CA . GLY A 1 107 ? 9.153 9.737 3.342 1.00 96.31 107 GLY A CA 1
ATOM 815 C C . GLY A 1 107 ? 7.937 9.913 2.436 1.00 96.31 107 GLY A C 1
ATOM 816 O O . GLY A 1 107 ? 7.267 10.936 2.524 1.00 96.31 107 GLY A O 1
ATOM 817 N N . LEU A 1 108 ? 7.595 8.925 1.599 1.00 95.50 108 LEU A N 1
ATOM 818 C CA . LEU A 1 108 ? 6.404 9.012 0.748 1.00 95.50 108 LEU A CA 1
ATOM 819 C C . LEU A 1 108 ? 5.095 8.970 1.551 1.00 95.50 108 LEU A C 1
ATOM 821 O O . LEU A 1 108 ? 4.148 9.671 1.199 1.00 95.50 108 LEU A O 1
ATOM 825 N N . ILE A 1 109 ? 5.070 8.205 2.645 1.00 97.44 109 ILE A N 1
ATOM 826 C CA . ILE A 1 109 ? 3.943 8.140 3.583 1.00 97.44 109 ILE A CA 1
ATOM 827 C C . ILE A 1 109 ? 3.838 9.461 4.349 1.00 97.44 109 ILE A C 1
ATOM 829 O O . ILE A 1 109 ? 2.773 10.071 4.367 1.00 97.44 109 ILE A O 1
ATOM 833 N N . GLU A 1 110 ? 4.946 9.952 4.910 1.00 96.88 110 GLU A N 1
ATOM 834 C CA . GLU A 1 110 ? 4.967 11.220 5.657 1.00 96.88 110 GLU A CA 1
ATOM 835 C C . GLU A 1 110 ? 4.534 12.405 4.783 1.00 96.88 110 GLU A C 1
ATOM 837 O O . GLU A 1 110 ? 3.685 13.202 5.181 1.00 96.88 110 GLU A O 1
ATOM 842 N N . MET A 1 111 ? 5.022 12.473 3.538 1.00 95.81 111 MET A N 1
ATOM 843 C CA . MET A 1 111 ? 4.584 13.487 2.575 1.00 95.81 111 MET A CA 1
ATOM 844 C C . MET A 1 111 ? 3.081 13.419 2.298 1.00 95.81 111 MET A C 1
ATOM 846 O O . MET A 1 111 ? 2.460 14.459 2.099 1.00 95.81 111 MET A O 1
ATOM 850 N N . ALA A 1 112 ? 2.490 12.224 2.251 1.00 95.31 112 ALA A N 1
ATOM 851 C CA . ALA A 1 112 ? 1.057 12.060 2.033 1.00 95.31 112 ALA A CA 1
ATOM 852 C C . ALA A 1 112 ? 0.241 12.548 3.235 1.00 95.31 112 ALA A C 1
ATOM 854 O O . ALA A 1 112 ? -0.732 13.281 3.050 1.00 95.31 112 ALA A O 1
ATOM 855 N N . LEU A 1 113 ? 0.671 12.176 4.449 1.00 94.75 113 LEU A N 1
ATOM 856 C CA . LEU A 1 113 ? 0.068 12.628 5.702 1.00 94.75 113 LEU A CA 1
ATOM 857 C C . LEU A 1 113 ? 0.067 14.160 5.778 1.00 94.75 113 LEU A C 1
ATOM 859 O O . LEU A 1 113 ? -0.980 14.766 6.005 1.00 94.75 113 LEU A O 1
ATOM 863 N N . ASP A 1 114 ? 1.214 14.786 5.511 1.00 94.88 114 ASP A N 1
ATOM 864 C CA . ASP A 1 114 ? 1.375 16.236 5.600 1.00 94.88 114 ASP A CA 1
ATOM 865 C C . ASP A 1 114 ? 0.623 16.974 4.480 1.00 94.88 114 ASP A C 1
ATOM 867 O O . ASP A 1 114 ? -0.104 17.934 4.745 1.00 94.88 114 ASP A O 1
ATOM 871 N N . ARG A 1 115 ? 0.757 16.519 3.225 1.00 95.19 115 ARG A N 1
ATOM 872 C CA . ARG A 1 115 ? 0.159 17.175 2.046 1.00 95.19 115 ARG A CA 1
ATOM 873 C C . ARG A 1 115 ? -1.364 17.151 2.060 1.00 95.19 115 ARG A C 1
ATOM 875 O O . ARG A 1 115 ? -1.981 18.080 1.543 1.00 95.19 115 ARG A O 1
ATOM 882 N N . HIS A 1 116 ? -1.956 16.087 2.597 1.00 93.38 116 HIS A N 1
ATOM 883 C CA . HIS A 1 116 ? -3.405 15.896 2.610 1.00 93.38 116 HIS A CA 1
ATOM 884 C C . HIS A 1 116 ? -4.030 16.097 3.996 1.00 93.38 116 HIS A C 1
ATOM 886 O O . HIS A 1 116 ? -5.233 15.907 4.141 1.00 93.38 116 HIS A O 1
ATOM 892 N N . HIS A 1 117 ? -3.245 16.534 4.989 1.00 92.81 117 HIS A N 1
ATOM 893 C CA . HIS A 1 117 ? -3.695 16.778 6.365 1.00 92.81 117 HIS A CA 1
ATOM 894 C C . HIS A 1 117 ? -4.357 15.554 7.015 1.00 92.81 117 HIS A C 1
ATOM 896 O O . HIS A 1 117 ? -5.389 15.663 7.679 1.00 92.81 117 HIS A O 1
ATOM 902 N N . LEU A 1 118 ? -3.762 14.380 6.811 1.00 92.25 118 LEU A N 1
ATOM 903 C CA . LEU A 1 118 ? -4.296 13.113 7.305 1.00 92.25 118 LEU A CA 1
ATOM 904 C C . LEU A 1 118 ? -3.902 12.892 8.765 1.00 92.25 118 LEU A C 1
ATOM 906 O O . LEU A 1 118 ? -2.836 13.321 9.214 1.00 92.25 118 LEU A O 1
ATOM 910 N N . SER A 1 119 ? -4.746 12.184 9.515 1.00 90.56 119 SER A N 1
ATOM 911 C CA . SER A 1 119 ? -4.397 11.762 10.871 1.00 90.56 119 SER A CA 1
ATOM 912 C C . SER A 1 119 ? -3.206 10.804 10.851 1.00 90.56 119 SER A C 1
ATOM 914 O O . SER A 1 119 ? -3.123 9.937 9.983 1.00 90.56 119 SER A O 1
ATOM 916 N N . ARG A 1 120 ? -2.315 10.913 11.841 1.00 90.25 120 ARG A N 1
ATOM 917 C CA . ARG A 1 120 ? -1.225 9.942 12.023 1.00 90.25 120 ARG A CA 1
ATOM 918 C C . ARG A 1 120 ? -1.761 8.575 12.459 1.00 90.25 120 ARG A C 1
ATOM 920 O O . ARG A 1 120 ? -2.820 8.489 13.078 1.00 90.25 120 ARG A O 1
ATOM 927 N N . GLY A 1 121 ? -0.982 7.531 12.183 1.00 91.44 121 GLY A N 1
ATOM 928 C CA . GLY A 1 121 ? -1.389 6.140 12.376 1.00 91.44 121 GLY A CA 1
ATOM 929 C C . GLY A 1 121 ? -2.175 5.604 11.178 1.00 91.44 121 GLY A C 1
ATOM 930 O O . GLY A 1 121 ? -2.158 6.191 10.100 1.00 91.44 121 GLY A O 1
ATOM 931 N N . GLY A 1 122 ? -2.851 4.474 11.370 1.00 94.25 122 GLY A N 1
ATOM 932 C CA . GLY A 1 122 ? -3.569 3.771 10.308 1.00 94.25 122 GLY A CA 1
ATOM 933 C C . GLY A 1 122 ? -2.803 2.563 9.792 1.00 94.25 122 GLY A C 1
ATOM 934 O O . GLY A 1 122 ? -2.135 1.881 10.572 1.00 94.25 122 GLY A O 1
ATOM 935 N N . TRP A 1 123 ? -2.944 2.269 8.501 1.00 97.12 123 TRP A N 1
ATOM 936 C CA . TRP A 1 123 ? -2.544 0.977 7.938 1.00 97.12 123 TRP A CA 1
ATOM 937 C C . TRP A 1 123 ? -1.730 1.125 6.658 1.00 97.12 123 TRP A C 1
ATOM 939 O O . TRP A 1 123 ? -2.012 2.000 5.848 1.00 97.12 123 TRP A O 1
ATOM 949 N N . LEU A 1 124 ? -0.773 0.225 6.440 1.00 97.62 124 LEU A N 1
ATOM 950 C CA . LEU A 1 124 ? -0.121 -0.012 5.155 1.00 97.62 124 LEU A CA 1
ATOM 951 C C . LEU A 1 124 ? -0.378 -1.450 4.703 1.00 97.62 124 LEU A C 1
ATOM 953 O O . LEU A 1 124 ? -0.013 -2.393 5.404 1.00 97.62 124 LEU A O 1
ATOM 957 N N . ILE A 1 125 ? -0.953 -1.610 3.513 1.00 96.56 125 ILE A N 1
ATOM 958 C CA . ILE A 1 125 ? -1.103 -2.895 2.825 1.00 96.56 125 ILE A CA 1
ATOM 959 C C . ILE A 1 125 ? -0.015 -3.006 1.754 1.00 96.56 125 ILE A C 1
ATOM 961 O O . ILE A 1 125 ? 0.101 -2.139 0.886 1.00 96.56 125 ILE A O 1
ATOM 965 N N . CYS A 1 126 ? 0.793 -4.062 1.821 1.00 95.00 126 CYS A N 1
ATOM 966 C CA . CYS A 1 126 ? 2.019 -4.197 1.036 1.00 95.00 126 CYS A CA 1
ATOM 967 C C . CYS A 1 126 ? 2.340 -5.640 0.637 1.00 95.00 126 CYS A C 1
ATOM 969 O O . CYS A 1 126 ? 1.731 -6.566 1.157 1.00 95.00 126 CYS A O 1
ATOM 971 N N . ALA A 1 127 ? 3.299 -5.838 -0.270 1.00 91.31 127 ALA A N 1
ATOM 972 C CA . ALA A 1 127 ? 3.674 -7.169 -0.765 1.00 91.31 127 ALA A CA 1
ATOM 973 C C . ALA A 1 127 ? 5.047 -7.667 -0.265 1.00 91.31 127 ALA A C 1
ATOM 975 O O . ALA A 1 127 ? 5.325 -8.865 -0.321 1.00 91.31 127 ALA A O 1
ATOM 976 N N . ASP A 1 128 ? 5.888 -6.779 0.272 1.00 89.75 128 ASP A N 1
ATOM 977 C CA . ASP A 1 128 ? 7.284 -7.070 0.627 1.00 89.75 128 ASP A CA 1
ATOM 978 C C . ASP A 1 128 ? 7.706 -6.484 1.984 1.00 89.75 128 ASP A C 1
ATOM 980 O O . ASP A 1 128 ? 7.031 -5.642 2.584 1.00 89.75 128 ASP A O 1
ATOM 984 N N . GLN A 1 129 ? 8.845 -6.956 2.487 1.00 88.69 129 GLN A N 1
ATOM 985 C CA . GLN A 1 129 ? 9.365 -6.566 3.799 1.00 88.69 129 GLN A CA 1
ATOM 986 C C . GLN A 1 129 ? 9.920 -5.139 3.870 1.00 88.69 129 GLN A C 1
ATOM 988 O O . GLN A 1 129 ? 9.948 -4.549 4.953 1.00 88.69 129 GLN A O 1
ATOM 993 N N . GLU A 1 130 ? 10.353 -4.555 2.753 1.00 90.75 130 GLU A N 1
ATOM 994 C CA . GLU A 1 130 ? 10.832 -3.168 2.747 1.00 90.75 130 GLU A CA 1
ATOM 995 C C . GLU A 1 130 ? 9.673 -2.192 2.958 1.00 90.75 130 GLU A C 1
ATOM 997 O O . GLU A 1 130 ? 9.802 -1.235 3.723 1.00 90.75 130 GLU A O 1
ATOM 1002 N N . SER A 1 131 ? 8.504 -2.493 2.385 1.00 93.44 131 SER A N 1
ATOM 1003 C CA . SER A 1 131 ? 7.244 -1.828 2.723 1.00 93.44 131 SER A CA 1
ATOM 1004 C C . SER A 1 131 ? 6.872 -1.974 4.186 1.00 93.44 131 SER A C 1
ATOM 1006 O O . SER A 1 131 ? 6.514 -0.982 4.818 1.00 93.44 131 SER A O 1
ATOM 1008 N N . VAL A 1 132 ? 6.953 -3.186 4.743 1.00 93.88 132 VAL A N 1
ATOM 1009 C CA . VAL A 1 132 ? 6.653 -3.404 6.167 1.00 93.88 132 VAL A CA 1
ATOM 1010 C C . VAL A 1 132 ? 7.536 -2.497 7.028 1.00 93.88 132 VAL A C 1
ATOM 1012 O O . VAL A 1 132 ? 7.040 -1.824 7.932 1.00 93.88 132 VAL A O 1
ATOM 1015 N N . GLN A 1 133 ? 8.830 -2.407 6.720 1.00 93.50 133 GLN A N 1
ATOM 1016 C CA . GLN A 1 133 ? 9.740 -1.519 7.439 1.00 93.50 133 GLN A CA 1
ATOM 1017 C C . GLN A 1 133 ? 9.361 -0.035 7.288 1.00 93.50 133 GLN A C 1
ATOM 1019 O O . GLN A 1 133 ? 9.364 0.696 8.284 1.00 93.50 133 GLN A O 1
ATOM 1024 N N . ALA A 1 134 ? 9.002 0.411 6.081 1.00 95.25 134 ALA A N 1
ATOM 1025 C CA . ALA A 1 134 ? 8.575 1.787 5.831 1.00 95.25 134 ALA A CA 1
ATOM 1026 C C . ALA A 1 134 ? 7.299 2.146 6.611 1.00 95.25 134 ALA A C 1
ATOM 1028 O O . ALA A 1 134 ? 7.268 3.161 7.306 1.00 95.25 134 ALA A O 1
ATOM 1029 N N . GLY A 1 135 ? 6.280 1.280 6.576 1.00 96.25 135 GLY A N 1
ATOM 1030 C CA . GLY A 1 135 ? 5.031 1.474 7.317 1.00 96.25 135 GLY A CA 1
ATOM 1031 C C . GLY A 1 135 ? 5.255 1.574 8.824 1.00 96.25 135 GLY A C 1
ATOM 1032 O O . GLY A 1 135 ? 4.759 2.501 9.460 1.00 96.25 135 GLY A O 1
ATOM 1033 N N . ARG A 1 136 ? 6.083 0.691 9.395 1.00 95.31 136 ARG A N 1
ATOM 1034 C CA . ARG A 1 136 ? 6.428 0.738 10.827 1.00 95.31 136 ARG A CA 1
ATOM 1035 C C . ARG A 1 136 ? 7.189 2.008 11.197 1.00 95.31 136 ARG A C 1
ATOM 1037 O O . ARG A 1 136 ? 6.937 2.582 12.252 1.00 95.31 136 ARG A O 1
ATOM 1044 N N . THR A 1 137 ? 8.101 2.452 10.332 1.00 95.44 137 THR A N 1
ATOM 1045 C CA . THR A 1 137 ? 8.859 3.699 10.527 1.00 95.44 137 THR A CA 1
ATOM 1046 C C . THR A 1 137 ? 7.928 4.916 10.540 1.00 95.44 137 THR A C 1
ATOM 1048 O O . THR A 1 137 ? 8.138 5.820 11.342 1.00 95.44 137 THR A O 1
ATOM 1051 N N . ALA A 1 138 ? 6.860 4.894 9.734 1.00 96.12 138 ALA A N 1
ATOM 1052 C CA . ALA A 1 138 ? 5.801 5.908 9.717 1.00 96.12 138 ALA A CA 1
ATOM 1053 C C . ALA A 1 138 ? 4.766 5.778 10.860 1.00 96.12 138 ALA A C 1
ATOM 1055 O O . ALA A 1 138 ? 3.801 6.539 10.929 1.00 96.12 138 ALA A O 1
ATOM 1056 N N . GLY A 1 139 ? 4.916 4.794 11.756 1.00 95.69 139 GLY A N 1
ATOM 1057 C CA . GLY A 1 139 ? 3.963 4.542 12.841 1.00 95.69 139 GLY A CA 1
ATOM 1058 C C . GLY A 1 139 ? 2.633 3.927 12.388 1.00 95.69 139 GLY A C 1
ATOM 1059 O O . GLY A 1 139 ? 1.627 4.081 13.081 1.00 95.69 139 GLY A O 1
ATOM 1060 N N . LEU A 1 140 ? 2.611 3.248 11.239 1.00 96.25 140 LEU A N 1
ATOM 1061 C CA . LEU A 1 140 ? 1.450 2.514 10.737 1.00 96.25 140 LEU A CA 1
ATOM 1062 C C . LEU A 1 140 ? 1.461 1.060 11.213 1.00 96.25 140 LEU A C 1
ATOM 1064 O O . LEU A 1 140 ? 2.520 0.445 11.368 1.00 96.25 140 LEU A O 1
ATOM 1068 N N . HIS A 1 141 ? 0.269 0.481 11.341 1.00 96.19 141 HIS A N 1
ATOM 1069 C CA . HIS A 1 141 ? 0.113 -0.967 11.301 1.00 96.19 141 HIS A CA 1
ATOM 1070 C C . HIS A 1 141 ? 0.340 -1.479 9.878 1.00 96.19 141 HIS A C 1
ATOM 1072 O O . HIS A 1 141 ? 0.077 -0.791 8.894 1.00 96.19 141 HIS A O 1
ATOM 1078 N N . THR A 1 142 ? 0.820 -2.706 9.754 1.00 96.75 142 THR A N 1
ATOM 1079 C CA . THR A 1 142 ? 1.259 -3.284 8.485 1.00 96.75 142 THR A CA 1
ATOM 1080 C C . THR A 1 142 ? 0.540 -4.590 8.205 1.00 96.75 142 THR A C 1
ATOM 1082 O O . THR A 1 142 ? 0.474 -5.481 9.050 1.00 96.75 142 THR A O 1
ATOM 1085 N N . ILE A 1 143 ? 0.012 -4.712 6.993 1.00 95.69 143 ILE A N 1
ATOM 1086 C CA . ILE A 1 143 ? -0.573 -5.938 6.466 1.00 95.69 143 ILE A CA 1
ATOM 1087 C C . ILE A 1 143 ? 0.214 -6.315 5.224 1.00 95.69 143 ILE A C 1
ATOM 1089 O O . ILE A 1 143 ? 0.324 -5.521 4.288 1.00 95.69 143 ILE A O 1
ATOM 1093 N N . ARG A 1 144 ? 0.756 -7.528 5.205 1.00 93.81 144 ARG A N 1
ATOM 1094 C CA . ARG A 1 144 ? 1.434 -8.055 4.026 1.00 93.81 144 ARG A CA 1
ATOM 1095 C C . ARG A 1 144 ? 0.498 -9.009 3.294 1.00 93.81 144 ARG A C 1
ATOM 1097 O O . ARG A 1 144 ? -0.114 -9.869 3.922 1.00 93.81 144 ARG A O 1
ATOM 1104 N N . VAL A 1 145 ? 0.366 -8.840 1.985 1.00 90.38 145 VAL A N 1
ATOM 1105 C CA . VAL A 1 145 ? -0.369 -9.739 1.092 1.00 90.38 145 VAL A CA 1
ATOM 1106 C C . VAL A 1 145 ? 0.605 -10.563 0.253 1.00 90.38 145 VAL A C 1
ATOM 1108 O O . VAL A 1 145 ? 1.738 -10.156 0.002 1.00 90.38 145 VAL A O 1
ATOM 1111 N N . GLY A 1 146 ? 0.160 -11.737 -0.187 1.00 77.94 146 GLY A N 1
ATOM 1112 C CA . GLY A 1 146 ? 0.924 -12.595 -1.092 1.00 77.94 146 GLY A CA 1
ATOM 1113 C C . GLY A 1 146 ? 1.799 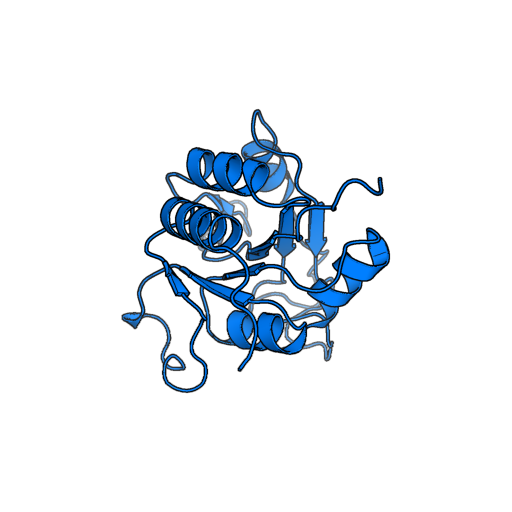-13.652 -0.398 1.00 77.94 146 GLY A C 1
ATOM 1114 O O . GLY A 1 146 ? 1.971 -13.658 0.831 1.00 77.94 146 GLY A O 1
ATOM 1115 N N . PRO A 1 147 ? 2.349 -14.607 -1.171 1.00 66.25 147 PRO A N 1
ATOM 1116 C CA . PRO A 1 147 ? 2.959 -15.807 -0.615 1.00 66.25 147 PRO A CA 1
ATOM 1117 C C . PRO A 1 147 ? 4.243 -15.497 0.166 1.00 66.25 147 PRO A C 1
ATOM 1119 O O . PRO A 1 147 ? 5.189 -14.929 -0.373 1.00 66.25 147 PRO A O 1
ATOM 1122 N N . LEU A 1 148 ? 4.320 -15.970 1.418 1.00 54.41 148 LEU A N 1
ATOM 1123 C CA . LEU A 1 148 ? 5.517 -15.878 2.280 1.00 54.41 148 LEU A CA 1
ATOM 1124 C C . LEU A 1 148 ? 6.787 -16.452 1.623 1.00 54.41 148 LEU A C 1
ATOM 1126 O O . LEU A 1 148 ? 7.901 -16.127 2.019 1.00 54.41 148 LEU A O 1
ATOM 1130 N N . THR A 1 149 ? 6.625 -17.333 0.635 1.00 51.12 149 THR A N 1
ATOM 1131 C CA . THR A 1 149 ? 7.707 -18.053 -0.046 1.00 51.12 149 THR A CA 1
ATOM 1132 C C . THR A 1 149 ? 8.465 -17.217 -1.077 1.00 51.12 149 THR A C 1
ATOM 1134 O O . THR A 1 149 ? 9.468 -17.700 -1.595 1.00 51.12 149 THR A O 1
ATOM 1137 N N . GLN A 1 150 ? 7.992 -16.012 -1.411 1.00 54.16 150 GLN A N 1
ATOM 1138 C CA . GLN A 1 150 ? 8.612 -15.143 -2.420 1.00 54.16 150 GLN A CA 1
ATOM 1139 C C . GLN A 1 150 ? 9.517 -14.048 -1.832 1.00 54.16 150 GLN A C 1
ATOM 1141 O O . GLN A 1 150 ? 10.201 -13.377 -2.598 1.00 54.16 150 GLN A O 1
ATOM 1146 N N . ASP A 1 151 ? 9.595 -13.904 -0.503 1.00 59.25 151 ASP A N 1
ATOM 1147 C CA . ASP A 1 151 ? 10.450 -12.903 0.143 1.00 59.25 151 ASP A CA 1
ATOM 1148 C C . ASP A 1 151 ? 11.500 -13.565 1.055 1.00 59.25 151 ASP A C 1
ATOM 1150 O O . ASP A 1 151 ? 11.216 -14.044 2.155 1.00 59.25 151 ASP A O 1
ATOM 1154 N N . HIS A 1 152 ? 12.757 -13.582 0.601 1.00 51.81 152 HIS A N 1
ATOM 1155 C CA . HIS A 1 152 ? 13.887 -14.141 1.352 1.00 51.81 152 HIS A CA 1
ATOM 1156 C C . HIS A 1 152 ? 14.239 -13.345 2.627 1.00 51.81 152 HIS A C 1
ATOM 1158 O O . HIS A 1 152 ? 15.055 -13.812 3.425 1.00 51.81 152 HIS A O 1
ATOM 1164 N N . ARG A 1 153 ? 13.628 -12.170 2.856 1.00 54.50 153 ARG A N 1
ATOM 1165 C CA . ARG A 1 153 ? 13.806 -11.334 4.058 1.00 54.50 153 ARG A CA 1
ATOM 1166 C C . ARG A 1 153 ? 12.666 -11.482 5.070 1.00 54.50 153 ARG A C 1
ATOM 1168 O O . ARG A 1 153 ? 12.701 -10.810 6.101 1.00 54.50 153 ARG A O 1
ATOM 1175 N N . ALA A 1 154 ? 11.717 -12.403 4.854 1.00 51.91 154 ALA A N 1
ATOM 1176 C CA . ALA A 1 154 ? 10.563 -12.654 5.735 1.00 51.91 154 ALA A CA 1
ATOM 1177 C C . ALA A 1 154 ? 10.907 -12.974 7.210 1.00 51.91 154 ALA A C 1
ATOM 1179 O O . ALA A 1 154 ? 10.026 -13.026 8.067 1.00 51.91 154 ALA A O 1
ATOM 1180 N N . ALA A 1 155 ? 12.186 -13.197 7.528 1.00 54.44 155 ALA A N 1
ATOM 1181 C CA . ALA A 1 155 ? 12.669 -13.448 8.881 1.00 54.44 155 ALA A CA 1
ATOM 1182 C C . ALA A 1 155 ? 13.057 -12.184 9.679 1.00 54.44 155 ALA A C 1
ATOM 1184 O O . ALA A 1 155 ? 13.338 -12.316 10.869 1.00 54.44 155 ALA A O 1
ATOM 1185 N N . VAL A 1 156 ? 13.106 -10.989 9.069 1.00 63.00 156 VAL A N 1
ATOM 1186 C CA . VAL A 1 156 ? 13.669 -9.783 9.721 1.00 63.00 156 VAL A CA 1
ATOM 1187 C C . VAL A 1 156 ? 12.592 -8.882 10.331 1.00 63.00 156 VAL A C 1
ATOM 1189 O O . VAL A 1 156 ? 12.728 -8.458 11.478 1.00 63.00 156 VAL A O 1
ATOM 1192 N N . HIS A 1 157 ? 11.494 -8.644 9.613 1.00 67.75 157 HIS A N 1
ATOM 1193 C CA . HIS A 1 157 ? 10.336 -7.900 10.107 1.00 67.75 157 HIS A CA 1
ATOM 1194 C C . HIS A 1 157 ? 9.071 -8.723 9.851 1.00 67.75 157 HIS A C 1
ATOM 1196 O O . HIS A 1 157 ? 8.980 -9.456 8.873 1.00 67.75 157 HIS A O 1
ATOM 1202 N N . ARG A 1 158 ? 8.114 -8.684 10.779 1.00 81.94 158 ARG A N 1
ATOM 1203 C CA . ARG A 1 158 ? 6.806 -9.322 10.592 1.00 81.94 158 ARG A CA 1
ATOM 1204 C C . ARG A 1 158 ? 5.758 -8.234 10.472 1.00 81.94 158 ARG A C 1
ATOM 1206 O O . ARG A 1 158 ? 5.778 -7.289 11.265 1.00 81.94 158 ARG A O 1
ATOM 1213 N N . ALA A 1 159 ? 4.875 -8.376 9.492 1.00 91.25 159 ALA A N 1
ATOM 1214 C CA . ALA A 1 159 ? 3.669 -7.572 9.435 1.00 91.25 159 ALA A CA 1
ATOM 1215 C C . ALA A 1 159 ? 2.781 -7.886 10.650 1.00 91.25 159 ALA A C 1
ATOM 1217 O O . ALA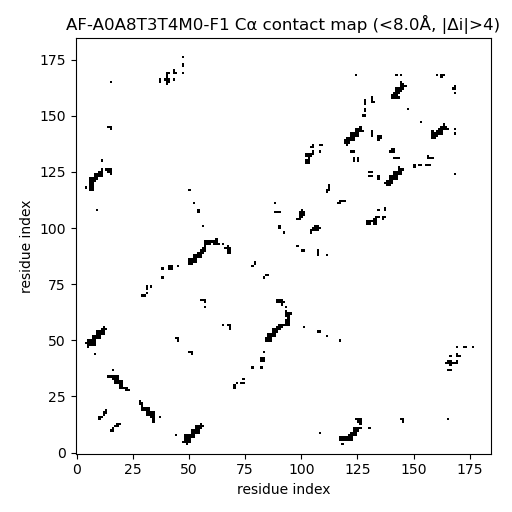 A 1 159 ? 2.878 -8.966 11.241 1.00 91.25 159 ALA A O 1
ATOM 1218 N N . ASP A 1 160 ? 1.915 -6.949 11.022 1.00 94.62 160 ASP A N 1
ATOM 1219 C CA . ASP A 1 160 ? 0.910 -7.167 12.067 1.00 94.62 160 ASP A CA 1
ATOM 1220 C C . ASP A 1 160 ? -0.131 -8.207 11.622 1.00 94.62 160 ASP A C 1
ATOM 1222 O O . ASP A 1 160 ? -0.712 -8.907 12.454 1.00 94.62 160 ASP A O 1
ATOM 1226 N N . TYR A 1 161 ? -0.328 -8.350 10.306 1.00 94.69 161 TYR A N 1
ATOM 1227 C CA . TYR A 1 161 ? -1.157 -9.391 9.712 1.00 94.69 161 TYR A CA 1
ATOM 1228 C C . TYR A 1 161 ? -0.629 -9.860 8.349 1.00 94.69 161 TYR A C 1
ATOM 1230 O O . TYR A 1 161 ? -0.118 -9.077 7.550 1.00 94.69 161 TYR A O 1
ATOM 1238 N N . GLU A 1 162 ? -0.785 -11.156 8.088 1.00 92.38 162 GLU A N 1
ATOM 1239 C CA . GLU A 1 162 ? -0.436 -11.819 6.831 1.00 92.38 162 GLU A CA 1
ATOM 1240 C C . GLU A 1 162 ? -1.741 -12.198 6.118 1.00 92.38 162 GLU A C 1
ATOM 1242 O O . GLU A 1 162 ? -2.395 -13.179 6.477 1.00 92.38 162 GLU A O 1
ATOM 1247 N N . ALA A 1 163 ? -2.144 -11.383 5.146 1.00 91.81 163 ALA A N 1
ATOM 1248 C CA . ALA A 1 163 ? -3.406 -11.505 4.429 1.00 91.81 163 ALA A CA 1
ATOM 1249 C C . ALA A 1 163 ? -3.247 -12.323 3.141 1.00 91.81 163 ALA A C 1
ATOM 1251 O O . ALA A 1 163 ? -2.230 -12.260 2.449 1.00 91.81 163 ALA A O 1
ATOM 1252 N N . ARG A 1 164 ? -4.286 -13.078 2.775 1.00 88.75 164 ARG A N 1
ATOM 1253 C CA . ARG A 1 164 ? -4.286 -13.845 1.515 1.00 88.75 164 ARG A CA 1
ATOM 1254 C C . ARG A 1 164 ? -4.466 -12.956 0.290 1.00 88.75 164 ARG A C 1
ATOM 1256 O O . ARG A 1 164 ? -3.877 -13.226 -0.751 1.00 88.75 164 ARG A O 1
ATOM 1263 N N . ASP A 1 165 ? -5.287 -11.925 0.429 1.00 89.06 165 ASP A N 1
ATOM 1264 C CA . ASP A 1 165 ? -5.665 -10.989 -0.622 1.00 89.06 165 ASP A CA 1
ATOM 1265 C C . ASP A 1 165 ? -6.146 -9.661 -0.005 1.00 89.06 165 ASP A C 1
ATOM 1267 O O . ASP A 1 165 ? -6.191 -9.492 1.220 1.00 89.06 165 ASP A O 1
ATOM 1271 N N . LEU A 1 166 ? -6.508 -8.699 -0.858 1.00 90.69 166 LEU A N 1
ATOM 1272 C CA . LEU A 1 166 ? -6.947 -7.371 -0.428 1.00 90.69 166 LEU A CA 1
ATOM 1273 C C . LEU A 1 166 ? -8.280 -7.398 0.342 1.00 90.69 166 LEU A C 1
ATOM 1275 O O . LEU A 1 166 ? -8.497 -6.572 1.228 1.00 90.69 166 LEU A O 1
ATOM 1279 N N . ARG A 1 167 ? -9.170 -8.353 0.045 1.00 91.62 167 ARG A N 1
ATOM 1280 C CA . ARG A 1 167 ? -10.436 -8.529 0.773 1.00 91.62 167 ARG A CA 1
ATOM 1281 C C . ARG A 1 167 ? -10.171 -9.021 2.195 1.00 91.62 167 ARG A C 1
ATOM 1283 O O . ARG A 1 167 ? -10.805 -8.535 3.130 1.00 91.62 167 ARG A O 1
ATOM 1290 N N . ASP A 1 168 ? -9.260 -9.973 2.360 1.00 92.62 168 ASP A N 1
ATOM 1291 C CA . ASP A 1 168 ? -8.827 -10.506 3.654 1.00 92.62 168 ASP A CA 1
ATOM 1292 C C . ASP A 1 168 ? -8.219 -9.393 4.517 1.00 92.62 168 ASP A C 1
ATOM 1294 O O . ASP A 1 168 ? -8.615 -9.214 5.669 1.00 92.62 168 ASP A O 1
ATOM 1298 N N . ALA A 1 169 ? -7.352 -8.566 3.921 1.00 93.75 169 ALA A N 1
ATOM 1299 C CA . ALA A 1 169 ? -6.788 -7.384 4.570 1.00 93.75 169 ALA A CA 1
ATOM 1300 C C . ALA A 1 169 ? -7.878 -6.394 5.020 1.00 93.75 169 ALA A C 1
ATOM 1302 O O . ALA A 1 169 ? -7.883 -5.958 6.171 1.00 93.75 169 ALA A O 1
ATOM 1303 N N . ALA A 1 170 ? -8.841 -6.082 4.147 1.00 93.12 170 ALA A N 1
ATOM 1304 C CA . ALA A 1 170 ? -9.936 -5.170 4.470 1.00 93.12 170 ALA A CA 1
ATOM 1305 C C . ALA A 1 170 ? -10.819 -5.687 5.616 1.00 93.12 170 ALA A C 1
ATOM 1307 O O . ALA A 1 170 ? -11.176 -4.937 6.526 1.00 93.12 170 ALA A O 1
ATOM 1308 N N . ASN A 1 171 ? -11.144 -6.982 5.600 1.00 92.75 171 ASN A N 1
ATOM 1309 C CA . ASN A 1 171 ? -11.921 -7.611 6.665 1.00 92.75 171 ASN A CA 1
ATOM 1310 C C . ASN A 1 171 ? -11.162 -7.604 7.997 1.00 92.75 171 ASN A C 1
ATOM 1312 O O . ASN A 1 171 ? -11.778 -7.395 9.040 1.00 92.75 171 ASN A O 1
ATOM 1316 N N . TRP A 1 172 ? -9.843 -7.804 7.973 1.00 93.69 172 TRP A N 1
ATOM 1317 C CA . TRP A 1 172 ? -9.020 -7.714 9.174 1.00 93.69 172 TRP A CA 1
ATOM 1318 C C . TRP A 1 172 ? -9.051 -6.308 9.777 1.00 93.69 172 TRP A C 1
ATOM 1320 O O . TRP A 1 172 ? -9.330 -6.172 10.967 1.00 93.69 172 TRP A O 1
ATOM 1330 N N . ILE A 1 173 ? -8.849 -5.266 8.960 1.00 93.69 173 ILE A N 1
ATOM 1331 C CA . ILE A 1 173 ? -8.929 -3.865 9.408 1.00 93.69 173 ILE A CA 1
ATO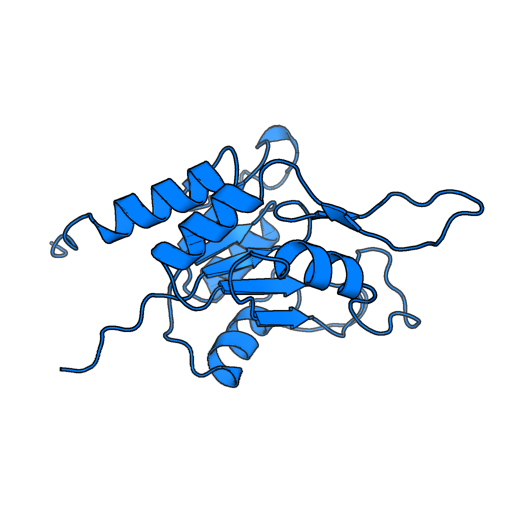M 1332 C C . ILE A 1 173 ? -10.295 -3.588 10.042 1.00 93.69 173 ILE A C 1
ATOM 1334 O O . ILE A 1 173 ? -10.356 -3.086 11.161 1.00 93.69 173 ILE A O 1
ATOM 1338 N N . LEU A 1 174 ? -11.385 -4.004 9.386 1.00 91.00 174 LEU A N 1
ATOM 1339 C CA . LEU A 1 174 ? -12.738 -3.866 9.929 1.00 91.00 174 LEU A CA 1
ATOM 1340 C C . LEU A 1 174 ? -12.881 -4.515 11.313 1.00 91.00 174 LEU A C 1
ATOM 1342 O O . LEU A 1 174 ? -13.449 -3.915 12.222 1.00 91.00 174 LEU A O 1
ATOM 1346 N N . MET A 1 175 ? -12.380 -5.741 11.486 1.00 90.19 175 MET A N 1
ATOM 1347 C CA . MET A 1 175 ? -12.451 -6.441 12.773 1.00 90.19 175 MET A CA 1
ATOM 1348 C C . MET A 1 175 ? -11.672 -5.706 13.869 1.00 90.19 175 MET A C 1
ATOM 1350 O O . MET A 1 175 ? -12.148 -5.643 15.001 1.00 90.19 175 MET A O 1
ATOM 1354 N N . GLN A 1 176 ? -10.519 -5.118 13.539 1.00 89.25 176 GLN A N 1
ATOM 1355 C CA . GLN A 1 176 ? -9.725 -4.325 14.484 1.00 89.25 176 GLN A CA 1
ATOM 1356 C C . GLN A 1 176 ? -10.425 -3.016 14.868 1.00 89.25 176 GLN A C 1
ATOM 1358 O O . GLN A 1 176 ? -10.388 -2.626 16.030 1.00 89.25 176 GLN A O 1
ATOM 1363 N N . SER A 1 177 ? -11.136 -2.381 13.933 1.00 81.38 177 SER A N 1
ATOM 1364 C CA . SER A 1 177 ? -11.937 -1.178 14.203 1.00 81.38 177 SER A CA 1
ATOM 1365 C C . SER A 1 177 ? -13.171 -1.444 15.074 1.00 81.38 177 SER A C 1
ATOM 1367 O O . SER A 1 177 ? -13.688 -0.522 15.703 1.00 81.38 177 SER A O 1
ATOM 1369 N N . LEU A 1 178 ? -13.665 -2.687 15.101 1.00 77.88 178 LEU A N 1
ATOM 1370 C CA . LEU A 1 178 ? -14.821 -3.109 15.901 1.00 77.88 178 LEU A CA 1
ATOM 1371 C C . LEU A 1 178 ? -14.439 -3.658 17.281 1.00 77.88 178 LEU A C 1
ATOM 1373 O O . LEU A 1 178 ? -15.305 -3.764 18.154 1.00 77.88 178 LEU A O 1
ATOM 1377 N N . ALA A 1 179 ? -13.175 -4.025 17.494 1.00 66.81 179 ALA A N 1
ATOM 1378 C CA . ALA A 1 179 ? -12.704 -4.421 18.809 1.00 66.81 179 ALA A CA 1
ATOM 1379 C C . ALA A 1 179 ? -12.729 -3.187 19.732 1.00 66.81 179 ALA A C 1
ATOM 1381 O O . ALA A 1 179 ? -12.154 -2.156 19.375 1.00 66.81 179 ALA A O 1
ATOM 1382 N N . PRO A 1 180 ? -13.385 -3.237 20.910 1.00 47.75 180 PRO A N 1
ATOM 1383 C CA . PRO A 1 180 ? -13.257 -2.151 21.872 1.00 47.75 180 PRO A CA 1
ATOM 1384 C C . PRO A 1 180 ? -11.770 -2.001 22.189 1.00 47.75 180 PRO A C 1
ATOM 1386 O O . PRO A 1 180 ? -11.130 -2.994 22.535 1.00 47.75 180 PRO A O 1
ATOM 1389 N N . MET A 1 181 ? -11.225 -0.789 22.020 1.00 45.59 181 MET A N 1
ATOM 1390 C CA . MET A 1 181 ? -9.844 -0.479 22.390 1.00 45.59 181 MET A CA 1
ATOM 1391 C C . MET A 1 181 ? -9.647 -0.907 23.844 1.00 45.59 181 MET A C 1
ATOM 1393 O O . MET A 1 181 ? -10.136 -0.249 24.760 1.00 45.59 181 MET A O 1
ATOM 1397 N N . GLY A 1 182 ? -9.018 -2.065 24.038 1.00 42.31 182 GLY A N 1
ATOM 1398 C CA . GLY A 1 182 ? -8.736 -2.603 25.355 1.00 42.31 182 GLY A CA 1
ATOM 1399 C C . GLY A 1 182 ? -7.837 -1.619 26.083 1.00 42.31 182 GLY A C 1
ATOM 1400 O O . GLY A 1 182 ? -6.803 -1.216 25.549 1.00 42.31 182 GLY A O 1
ATOM 1401 N N . GLU A 1 183 ? -8.266 -1.207 27.273 1.00 30.17 183 GLU A N 1
ATOM 1402 C CA . GLU A 1 183 ? -7.451 -0.423 28.194 1.00 30.17 183 GLU A CA 1
ATOM 1403 C C . GLU A 1 183 ? -6.076 -1.094 28.354 1.00 30.17 183 GLU A C 1
ATOM 1405 O O . GLU A 1 183 ? -6.015 -2.309 28.578 1.00 30.17 183 GLU A O 1
ATOM 1410 N N . PRO A 1 184 ? -4.964 -0.349 28.237 1.00 44.97 184 PRO A N 1
ATOM 1411 C CA . PRO A 1 184 ? -3.673 -0.890 28.617 1.00 44.97 184 PRO A CA 1
ATOM 1412 C C . PRO A 1 184 ? -3.665 -1.140 30.132 1.00 44.97 184 PRO A C 1
ATOM 1414 O O . PRO A 1 184 ? -4.057 -0.270 30.912 1.00 44.97 184 PRO A O 1
ATOM 1417 N N . ALA A 1 185 ? -3.234 -2.343 30.517 1.00 36.94 185 ALA A N 1
ATOM 1418 C CA . ALA A 1 185 ? -2.882 -2.689 31.892 1.00 36.94 185 ALA A CA 1
ATOM 1419 C C . ALA A 1 185 ? -1.615 -1.953 32.354 1.00 36.94 185 ALA A C 1
ATOM 1421 O O . ALA A 1 185 ? -0.737 -1.693 31.496 1.00 36.94 185 ALA A O 1
#

Solvent-accessible surface area (backbone atoms only — not comparable to full-atom values): 10614 Å² total; per-residue (Å²): 129,83,78,78,74,48,42,28,32,35,32,37,35,67,65,63,47,23,41,74,45,76,85,54,93,93,53,84,77,64,47,71,42,72,49,83,77,48,67,64,11,49,51,46,35,59,74,65,22,43,58,39,34,39,41,41,71,56,54,87,83,37,48,96,80,56,85,45,81,65,65,42,59,63,57,50,52,64,50,48,66,90,45,53,80,68,47,80,45,67,41,72,57,36,68,88,50,92,63,53,39,52,69,56,33,32,41,49,59,54,50,48,33,65,76,68,71,48,65,85,45,38,37,29,42,25,49,52,62,44,47,40,46,10,26,49,73,60,55,25,46,23,33,33,27,59,69,76,89,78,46,96,58,62,86,77,61,78,52,82,37,84,24,81,41,59,46,51,43,30,53,50,53,45,52,60,73,66,48,75,83,71,78,84,130

Radius of gyration: 16.45 Å; Cα contacts (8 Å, |Δi|>4): 331; chains: 1; bounding box: 39×35×62 Å

Mean predicted aligned error: 7.36 Å